Protein AF-A0A497SZT3-F1 (afdb_monomer_lite)

pLDDT: mean 86.05, std 8.94, range [52.31, 97.19]

Secondary structure (DSSP, 8-state):
--HHHHHHHHHHHHHHHHHHH-SHHHHHHHHHHHIIIIIIHHH---SS--HHHHHHHHHHHHS-HHHHHHHIIIIIIIHHHHHHHHHTTTT---TT--SS--HHHHHHHHHHHHHHHHTTTS-HHHHHHHHHHHHHHHHHHHHHHH-TT----HHHHHHHHHHHHHHHHHTHHHHHHHH-

Radius of gyration: 16.43 Å; chains: 1; bounding box: 48×32×43 Å

Sequence (180 aa):
MSKPIIYFLILSLSIIFIYLIGGPVIIFASLLVIFDRCILGRVKIIHGIEFTTISILLVAIKYDLITSILFCIFVLYILPATINFFLGDRWITNKEFKLVRSVFGLIINIFSVLIVILLKNLDLILIMFVVLLFGHTAYLLKGKLTQSNYIIDYFGILINFLFNLSIVYFFHPFWLSLLT

Foldseek 3Di:
DPPLVVLVVLLVVLVVLCVVVDAPLLVVLLVLLCCVLVPCLQQVPDPQAPSNLVSLLLDLLQDPLVSSLVCLVRRNFSNQLSSLVVCDNPSHPDPPRDSGDDPLVSVLSSVLSVQSNVCSVDDSLVSSLVSLVSVVVSVLVVQVVPDPDRDDPPVSSVVSSVVNSVVCVVCVVVSVVRRD

Structure (mmCIF, N/CA/C/O backbone):
data_AF-A0A497SZT3-F1
#
_entry.id   AF-A0A497SZT3-F1
#
loop_
_atom_site.group_PDB
_atom_site.id
_atom_site.type_symbol
_atom_site.label_atom_id
_atom_site.label_alt_id
_atom_site.label_comp_id
_atom_site.label_asym_id
_atom_site.label_entity_id
_atom_site.label_seq_id
_atom_site.pdbx_PDB_ins_code
_atom_site.Cartn_x
_atom_site.Cartn_y
_atom_site.Cartn_z
_atom_site.occupancy
_atom_site.B_iso_or_equiv
_atom_site.auth_seq_id
_atom_site.auth_comp_id
_atom_site.auth_asym_id
_atom_site.auth_atom_id
_atom_site.pdbx_PDB_model_num
ATOM 1 N N . MET A 1 1 ? 31.008 -2.875 2.038 1.00 52.31 1 MET A N 1
ATOM 2 C CA . MET A 1 1 ? 29.934 -3.816 2.434 1.00 52.31 1 MET A CA 1
ATOM 3 C C . MET A 1 1 ? 29.334 -4.419 1.175 1.00 52.31 1 MET A C 1
ATOM 5 O O . MET A 1 1 ? 28.987 -3.659 0.277 1.00 52.31 1 MET A O 1
ATOM 9 N N . SER A 1 2 ? 29.255 -5.746 1.055 1.00 63.06 2 SER A N 1
ATOM 10 C CA . SER A 1 2 ? 28.602 -6.351 -0.109 1.00 63.06 2 SER A CA 1
ATOM 11 C C . SER A 1 2 ? 27.104 -6.015 -0.067 1.00 63.06 2 SER A C 1
ATOM 13 O O . SER A 1 2 ? 26.460 -6.152 0.971 1.00 63.06 2 SER A O 1
ATOM 15 N N . LYS A 1 3 ? 26.548 -5.538 -1.191 1.00 66.12 3 LYS A N 1
ATOM 16 C CA . LYS A 1 3 ? 25.111 -5.245 -1.366 1.00 66.12 3 LYS A CA 1
ATOM 17 C C . LYS A 1 3 ? 24.177 -6.290 -0.710 1.00 66.12 3 LYS A C 1
ATOM 19 O O . LYS A 1 3 ? 23.251 -5.865 -0.026 1.00 66.12 3 LYS A O 1
ATOM 24 N N . PRO A 1 4 ? 24.417 -7.615 -0.821 1.00 70.19 4 PRO A N 1
ATOM 25 C CA . PRO A 1 4 ? 23.582 -8.621 -0.154 1.00 70.19 4 PRO A CA 1
ATOM 26 C C . PRO A 1 4 ? 23.561 -8.537 1.379 1.00 70.19 4 PRO A C 1
ATOM 28 O O . PRO A 1 4 ? 22.512 -8.787 1.961 1.00 70.19 4 PRO A O 1
ATOM 31 N N . ILE A 1 5 ? 24.658 -8.148 2.041 1.00 70.00 5 ILE A N 1
ATOM 32 C CA . ILE A 1 5 ? 24.684 -8.002 3.509 1.00 70.00 5 ILE A CA 1
ATOM 33 C C . ILE A 1 5 ? 23.766 -6.858 3.944 1.00 70.00 5 ILE A C 1
ATOM 35 O O . ILE A 1 5 ? 23.023 -7.008 4.907 1.00 70.00 5 ILE A O 1
ATOM 39 N N . ILE A 1 6 ? 23.769 -5.742 3.208 1.00 69.56 6 ILE A N 1
ATOM 40 C CA . ILE A 1 6 ? 22.898 -4.591 3.485 1.00 69.56 6 ILE A CA 1
ATOM 41 C C . ILE A 1 6 ? 21.427 -5.005 3.350 1.00 69.56 6 ILE A C 1
ATOM 43 O O . ILE A 1 6 ? 20.645 -4.787 4.268 1.00 69.56 6 ILE A O 1
ATOM 47 N N . TYR A 1 7 ? 21.060 -5.672 2.252 1.00 67.69 7 TYR A N 1
ATOM 48 C CA . TYR A 1 7 ? 19.695 -6.162 2.038 1.00 67.69 7 TYR A CA 1
ATOM 49 C C . TYR A 1 7 ? 19.270 -7.215 3.070 1.00 67.69 7 TYR A C 1
ATOM 51 O O . TYR A 1 7 ? 18.140 -7.183 3.541 1.00 67.69 7 TYR A O 1
ATOM 59 N N . PHE A 1 8 ? 20.163 -8.110 3.491 1.00 74.00 8 PHE A N 1
ATOM 60 C CA . PHE A 1 8 ? 19.859 -9.092 4.534 1.00 74.00 8 PHE A CA 1
ATOM 61 C C . PHE A 1 8 ? 19.574 -8.437 5.895 1.00 74.00 8 PHE A C 1
ATOM 63 O O . PHE A 1 8 ? 18.596 -8.777 6.555 1.00 74.00 8 PHE A O 1
ATOM 70 N N . LEU A 1 9 ? 20.390 -7.455 6.287 1.00 69.31 9 LEU A N 1
ATOM 71 C CA . LEU A 1 9 ? 20.235 -6.707 7.541 1.00 69.31 9 LEU A CA 1
ATOM 72 C C . LEU A 1 9 ? 18.952 -5.855 7.537 1.00 69.31 9 LEU A C 1
ATOM 74 O O . LEU A 1 9 ? 18.288 -5.666 8.551 1.00 69.31 9 LEU A O 1
ATOM 78 N N . ILE A 1 10 ? 18.567 -5.376 6.359 1.00 71.94 10 ILE A N 1
ATOM 79 C CA . ILE A 1 10 ? 17.328 -4.639 6.124 1.00 71.94 10 ILE A CA 1
ATOM 80 C C . ILE A 1 10 ? 16.090 -5.560 6.156 1.00 71.94 10 ILE A C 1
ATOM 82 O O . ILE A 1 10 ? 15.036 -5.172 6.676 1.00 71.94 10 ILE A O 1
ATOM 86 N N . LEU A 1 11 ? 16.208 -6.787 5.635 1.00 74.69 11 LEU A N 1
ATOM 87 C CA . LEU A 1 11 ? 15.160 -7.807 5.720 1.00 74.69 11 LEU A CA 1
ATOM 88 C C . LEU A 1 11 ? 14.870 -8.151 7.180 1.00 74.69 11 LEU A C 1
ATOM 90 O O . LEU A 1 11 ? 13.714 -8.140 7.599 1.00 74.69 11 LEU A O 1
ATOM 94 N N . SER A 1 12 ? 15.922 -8.417 7.958 1.00 72.25 12 SER A N 1
ATOM 95 C CA . SER A 1 12 ? 15.783 -8.739 9.374 1.00 72.25 12 SER A CA 1
ATOM 96 C C . SER A 1 12 ? 15.186 -7.573 10.158 1.00 72.25 12 SER A C 1
ATOM 98 O O . SER A 1 12 ? 14.286 -7.810 10.952 1.00 72.25 12 SER A O 1
ATOM 100 N N . LEU A 1 13 ? 15.564 -6.320 9.876 1.00 70.31 13 LEU A N 1
ATOM 101 C CA . LEU A 1 13 ? 14.925 -5.135 10.472 1.00 70.31 13 LEU A CA 1
ATOM 102 C C . LEU A 1 13 ? 13.420 -5.050 10.174 1.00 70.31 13 LEU A C 1
ATOM 104 O O . LEU A 1 13 ? 12.634 -4.742 11.066 1.00 70.31 13 LEU A O 1
ATOM 108 N N . SER A 1 14 ? 13.006 -5.363 8.945 1.00 73.19 14 SER A N 1
ATOM 109 C CA . SER A 1 14 ? 11.588 -5.347 8.557 1.00 73.19 14 SER A CA 1
ATOM 110 C C . SER A 1 14 ? 10.792 -6.463 9.247 1.00 73.19 14 SER A C 1
ATOM 112 O O . SER A 1 14 ? 9.655 -6.252 9.661 1.00 73.19 14 SER A O 1
ATOM 114 N N . ILE A 1 15 ? 11.399 -7.641 9.422 1.00 75.25 15 ILE A N 1
ATOM 115 C CA . ILE A 1 15 ? 10.803 -8.769 10.156 1.00 75.25 15 ILE A CA 1
ATOM 116 C C . ILE A 1 15 ? 10.726 -8.460 11.656 1.00 75.25 15 ILE A C 1
ATOM 118 O O . ILE A 1 15 ? 9.702 -8.718 12.282 1.00 75.25 15 ILE A O 1
ATOM 122 N N . ILE A 1 16 ? 11.776 -7.862 12.221 1.00 74.31 16 ILE A N 1
ATOM 123 C CA . ILE A 1 16 ? 11.810 -7.418 13.618 1.00 74.31 16 ILE A CA 1
ATOM 124 C C . ILE A 1 16 ? 10.729 -6.362 13.860 1.00 74.31 16 ILE A C 1
ATOM 126 O O . ILE A 1 16 ? 10.027 -6.451 14.858 1.00 74.31 16 ILE A O 1
ATOM 130 N N . PHE A 1 17 ? 10.535 -5.408 12.946 1.00 75.75 17 PHE A N 1
ATOM 131 C CA . PHE A 1 17 ? 9.456 -4.420 13.036 1.00 75.75 17 PHE A CA 1
ATOM 132 C C . PHE A 1 17 ? 8.070 -5.080 13.114 1.00 75.75 17 PHE A C 1
ATOM 134 O O . PHE A 1 17 ? 7.288 -4.762 14.010 1.00 75.75 17 PHE A O 1
ATOM 141 N N . ILE A 1 18 ? 7.789 -6.041 12.225 1.00 76.31 18 ILE A N 1
ATOM 142 C CA . ILE A 1 18 ? 6.526 -6.800 12.229 1.00 76.31 18 ILE A CA 1
ATOM 143 C C . ILE A 1 18 ? 6.357 -7.566 13.546 1.00 76.31 18 ILE A C 1
ATOM 145 O O . ILE A 1 18 ? 5.277 -7.551 14.135 1.00 76.31 18 ILE A O 1
ATOM 149 N N . TYR A 1 19 ? 7.424 -8.213 14.015 1.00 73.38 19 TYR A N 1
ATOM 150 C CA . TYR A 1 19 ? 7.425 -8.979 15.258 1.00 73.38 19 TYR A CA 1
ATOM 151 C C . TYR A 1 19 ? 7.199 -8.098 16.496 1.00 73.38 19 TYR A C 1
ATOM 153 O O . TYR A 1 19 ? 6.421 -8.469 17.369 1.00 73.38 19 TYR A O 1
ATOM 161 N N . LEU A 1 20 ? 7.858 -6.937 16.567 1.00 72.38 20 LEU A N 1
ATOM 162 C CA . LEU A 1 20 ? 7.825 -6.048 17.730 1.00 72.38 20 LEU A CA 1
ATOM 163 C C . LEU A 1 20 ? 6.488 -5.339 17.901 1.00 72.38 20 LEU A C 1
ATOM 165 O O . LEU A 1 20 ? 6.014 -5.222 19.026 1.00 72.38 20 LEU A O 1
ATOM 169 N N . ILE A 1 21 ? 5.893 -4.843 16.815 1.00 74.81 21 ILE A N 1
ATOM 170 C CA . ILE A 1 21 ? 4.583 -4.193 16.927 1.00 74.81 21 ILE A CA 1
ATOM 171 C C . ILE A 1 21 ? 3.505 -5.249 17.133 1.00 74.81 21 ILE A C 1
ATOM 173 O O . ILE A 1 21 ? 2.608 -5.068 17.954 1.00 74.81 21 ILE A O 1
ATOM 177 N N . GLY A 1 22 ? 3.619 -6.364 16.408 1.00 64.88 22 GLY A N 1
ATOM 178 C CA . GLY A 1 22 ? 2.688 -7.470 16.511 1.00 64.88 22 GLY A CA 1
ATOM 179 C C . GLY A 1 22 ? 1.243 -7.091 16.164 1.00 64.88 22 GLY A C 1
ATOM 180 O O . GLY A 1 22 ? 0.882 -5.949 15.864 1.00 64.88 22 GLY A O 1
ATOM 181 N N . GLY A 1 23 ? 0.387 -8.104 16.182 1.00 79.62 23 GLY A N 1
ATOM 182 C CA . GLY A 1 23 ? -1.048 -7.952 15.974 1.00 79.62 23 GLY A CA 1
ATOM 183 C C . GLY A 1 23 ? -1.527 -8.407 14.591 1.00 79.62 23 GLY A C 1
ATOM 184 O O . GLY A 1 23 ? -0.795 -8.335 13.598 1.00 79.62 23 GLY A O 1
ATOM 185 N N . PRO A 1 24 ? -2.777 -8.895 14.518 1.00 85.31 24 PRO A N 1
ATOM 186 C CA . PRO A 1 24 ? -3.320 -9.520 13.317 1.00 85.31 24 PRO A CA 1
ATOM 187 C C . PRO A 1 24 ? -3.359 -8.559 12.122 1.00 85.31 24 PRO A C 1
ATOM 189 O O . PRO A 1 24 ? -3.123 -8.987 10.995 1.00 85.31 24 PRO A O 1
ATOM 192 N N . VAL A 1 25 ? -3.561 -7.256 12.359 1.00 90.56 25 VAL A N 1
ATOM 193 C CA . VAL A 1 25 ? -3.631 -6.231 11.305 1.00 90.56 25 VAL A CA 1
ATOM 194 C C . VAL A 1 25 ? -2.297 -6.045 10.586 1.00 90.56 25 VAL A C 1
ATOM 196 O O . VAL A 1 25 ? -2.267 -6.124 9.362 1.00 90.56 25 VAL A O 1
ATOM 199 N N . ILE A 1 26 ? -1.187 -5.827 11.303 1.00 89.94 26 ILE A N 1
ATOM 200 C CA . ILE A 1 26 ? 0.126 -5.633 10.661 1.00 89.94 26 ILE A CA 1
ATOM 201 C C . ILE A 1 26 ? 0.595 -6.900 9.960 1.00 89.94 26 ILE A C 1
ATOM 203 O O . ILE A 1 26 ? 1.147 -6.807 8.863 1.00 89.94 26 ILE A O 1
ATOM 207 N N . ILE A 1 27 ? 0.359 -8.076 10.548 1.00 88.69 27 ILE A N 1
ATOM 208 C CA . ILE A 1 27 ? 0.711 -9.351 9.913 1.00 88.69 27 ILE A CA 1
ATOM 209 C C . ILE A 1 27 ? -0.066 -9.500 8.605 1.00 88.69 27 ILE A C 1
ATOM 211 O O . ILE A 1 27 ? 0.532 -9.706 7.550 1.00 88.69 27 ILE A O 1
ATOM 215 N N . PHE A 1 28 ? -1.386 -9.328 8.656 1.00 90.12 28 PHE A N 1
ATOM 216 C CA . PHE A 1 28 ? -2.240 -9.454 7.483 1.00 90.12 28 PHE A CA 1
ATOM 217 C C . PHE A 1 28 ? -1.906 -8.409 6.407 1.00 90.12 28 PHE A C 1
ATOM 219 O O . PHE A 1 28 ? -1.716 -8.763 5.244 1.00 90.12 28 PHE A O 1
ATOM 226 N N . ALA A 1 29 ? -1.738 -7.140 6.785 1.00 92.81 29 ALA A N 1
ATOM 227 C CA . ALA A 1 29 ? -1.332 -6.073 5.874 1.00 92.81 29 ALA A CA 1
ATOM 228 C C . ALA A 1 29 ? 0.037 -6.367 5.236 1.00 92.81 29 ALA A C 1
ATOM 230 O O . ALA A 1 29 ? 0.213 -6.206 4.032 1.00 92.81 29 ALA A O 1
ATOM 231 N N . SER A 1 30 ? 1.004 -6.879 6.000 1.00 91.62 30 SER A N 1
ATOM 232 C CA . SER A 1 30 ? 2.312 -7.273 5.459 1.00 91.62 30 SER A CA 1
ATOM 233 C C . SER A 1 30 ? 2.192 -8.413 4.445 1.00 91.62 30 SER A C 1
ATOM 235 O O . SER A 1 30 ? 2.841 -8.374 3.399 1.00 91.62 30 SER A O 1
ATOM 237 N N . LEU A 1 31 ? 1.332 -9.402 4.708 1.00 90.06 31 LEU A N 1
ATOM 238 C CA . LEU A 1 31 ? 1.062 -10.498 3.774 1.00 90.06 31 LEU A CA 1
ATOM 239 C C . LEU A 1 31 ? 0.439 -9.992 2.471 1.00 90.06 31 LEU A C 1
ATOM 241 O O . LEU A 1 31 ? 0.903 -10.380 1.399 1.00 90.06 31 LEU A O 1
ATOM 245 N N . LEU A 1 32 ? -0.543 -9.088 2.547 1.00 91.50 32 LEU A N 1
ATOM 246 C CA . LEU A 1 32 ? -1.134 -8.451 1.366 1.00 91.50 32 LEU A CA 1
ATOM 247 C C . LEU A 1 32 ? -0.073 -7.742 0.517 1.00 91.50 32 LEU A C 1
ATOM 249 O O . LEU A 1 32 ? -0.056 -7.870 -0.706 1.00 91.50 32 LEU A O 1
ATOM 253 N N . VAL A 1 33 ? 0.846 -7.024 1.163 1.00 91.62 33 VAL A N 1
ATOM 254 C CA . VAL A 1 33 ? 1.927 -6.298 0.490 1.00 91.62 33 VAL A CA 1
ATOM 255 C C . VAL A 1 33 ? 2.917 -7.244 -0.178 1.00 91.62 33 VAL A C 1
ATOM 257 O O . VAL A 1 33 ? 3.309 -7.005 -1.320 1.00 91.62 33 VAL A O 1
ATOM 260 N N . ILE A 1 34 ? 3.325 -8.319 0.500 1.00 89.56 34 ILE A N 1
ATOM 261 C CA . ILE A 1 34 ? 4.219 -9.329 -0.082 1.00 89.56 34 ILE A CA 1
ATOM 262 C C . ILE A 1 34 ? 3.534 -9.997 -1.275 1.00 89.56 34 ILE A C 1
ATOM 264 O O . ILE A 1 34 ? 4.139 -10.112 -2.342 1.00 89.56 34 ILE A O 1
ATOM 268 N N . PHE A 1 35 ? 2.270 -10.390 -1.121 1.00 87.12 35 PHE A N 1
ATOM 269 C CA . PHE A 1 35 ? 1.499 -11.029 -2.180 1.00 87.12 35 PHE A CA 1
ATOM 270 C C . PHE A 1 35 ? 1.379 -10.122 -3.409 1.00 87.12 35 PHE A C 1
ATOM 272 O O . PHE A 1 35 ? 1.696 -10.538 -4.522 1.00 87.12 35 PHE A O 1
ATOM 279 N N . ASP A 1 36 ? 1.033 -8.853 -3.210 1.00 86.94 36 ASP A N 1
ATOM 280 C CA . ASP A 1 36 ? 0.915 -7.877 -4.290 1.00 86.94 36 ASP A CA 1
ATOM 281 C C . ASP A 1 36 ? 2.263 -7.558 -4.952 1.00 86.94 36 ASP A C 1
ATOM 283 O O . ASP A 1 36 ? 2.423 -7.639 -6.171 1.00 86.94 36 ASP A O 1
ATOM 287 N N . ARG A 1 37 ? 3.274 -7.201 -4.156 1.00 85.62 37 ARG A N 1
ATOM 288 C CA . ARG A 1 37 ? 4.519 -6.612 -4.670 1.00 85.62 37 ARG A CA 1
ATOM 289 C C . ARG A 1 37 ? 5.593 -7.631 -5.031 1.00 85.62 37 ARG A C 1
ATOM 291 O O . ARG A 1 37 ? 6.455 -7.311 -5.851 1.00 85.62 37 ARG A O 1
ATOM 298 N N . CYS A 1 38 ? 5.577 -8.818 -4.431 1.00 85.62 38 CYS A N 1
ATOM 299 C CA . CYS A 1 38 ? 6.597 -9.845 -4.660 1.00 85.62 38 CYS A CA 1
ATOM 300 C C . CYS A 1 38 ? 6.091 -10.993 -5.535 1.00 85.62 38 CYS A C 1
ATOM 302 O O . CYS A 1 38 ? 6.902 -11.596 -6.231 1.00 85.62 38 CYS A O 1
ATOM 304 N N . ILE A 1 39 ? 4.782 -11.281 -5.533 1.00 85.12 39 ILE A N 1
ATOM 305 C CA . ILE A 1 39 ? 4.196 -12.395 -6.294 1.00 85.12 39 ILE A CA 1
ATOM 306 C C . ILE A 1 39 ? 3.393 -11.862 -7.486 1.00 85.12 39 ILE A C 1
ATOM 308 O O . ILE A 1 39 ? 3.830 -12.000 -8.629 1.00 85.12 39 ILE A O 1
ATOM 312 N N . LEU A 1 40 ? 2.259 -11.194 -7.249 1.00 84.81 40 LEU A N 1
ATOM 313 C CA . LEU A 1 40 ? 1.371 -10.730 -8.324 1.00 84.81 40 LEU A CA 1
ATOM 314 C C . LEU A 1 40 ? 2.059 -9.739 -9.263 1.00 84.81 40 LEU A C 1
ATOM 316 O O . LEU A 1 40 ? 1.945 -9.860 -10.486 1.00 84.81 40 LEU A O 1
ATOM 320 N N . GLY A 1 41 ? 2.840 -8.811 -8.706 1.00 82.50 41 GLY A N 1
ATOM 321 C CA . GLY A 1 41 ? 3.608 -7.836 -9.473 1.00 82.50 41 GLY A CA 1
ATOM 322 C C . GLY A 1 41 ? 4.557 -8.470 -10.493 1.00 82.50 41 GLY A C 1
ATOM 323 O O . GLY A 1 41 ? 4.801 -7.861 -11.536 1.00 82.50 41 GLY A O 1
ATOM 324 N N . ARG A 1 42 ? 5.049 -9.691 -10.238 1.00 83.50 42 ARG A N 1
ATOM 325 C CA . ARG A 1 42 ? 5.935 -10.425 -11.153 1.00 83.50 42 ARG A CA 1
ATOM 326 C C . ARG A 1 42 ? 5.187 -11.129 -12.278 1.00 83.50 42 ARG A C 1
ATOM 328 O O . ARG A 1 42 ? 5.716 -11.186 -13.384 1.00 83.50 42 ARG A O 1
ATOM 335 N N . VAL A 1 43 ? 3.982 -11.641 -12.009 1.00 80.38 43 VAL A N 1
ATOM 336 C CA . VAL A 1 43 ? 3.266 -12.542 -12.932 1.00 80.38 43 VAL A CA 1
ATOM 337 C C . VAL A 1 43 ? 2.171 -11.831 -13.755 1.00 80.38 43 VAL A C 1
ATOM 339 O O . VAL A 1 43 ? 1.681 -12.378 -14.738 1.00 80.38 43 VAL A O 1
ATOM 342 N N . LYS A 1 44 ? 1.813 -10.584 -13.406 1.00 67.69 44 LYS A N 1
ATOM 343 C CA . LYS A 1 44 ? 0.801 -9.747 -14.098 1.00 67.69 44 LYS A CA 1
ATOM 344 C C . LYS A 1 44 ? -0.581 -10.417 -14.242 1.00 67.69 44 LYS A C 1
ATOM 346 O O . LYS A 1 44 ? -1.277 -10.195 -15.228 1.00 67.69 44 LYS A O 1
ATOM 351 N N . ILE A 1 45 ? -0.979 -11.237 -13.265 1.00 61.06 45 ILE A N 1
ATOM 352 C CA . ILE A 1 45 ? -2.218 -12.040 -13.333 1.00 61.06 45 ILE A CA 1
ATOM 353 C C . ILE A 1 45 ? -3.460 -11.170 -13.127 1.00 61.06 45 ILE A C 1
ATOM 355 O O . ILE A 1 45 ? -4.441 -11.313 -13.848 1.00 61.06 45 ILE A O 1
ATOM 359 N N . ILE A 1 46 ? -3.423 -10.264 -12.148 1.00 61.47 46 ILE A N 1
ATOM 360 C CA . ILE A 1 46 ? -4.587 -9.466 -11.763 1.00 61.47 46 ILE A CA 1
ATOM 361 C C . ILE A 1 46 ? -4.215 -7.992 -11.847 1.00 61.47 46 ILE A C 1
ATOM 363 O O . ILE A 1 46 ? -3.314 -7.527 -11.149 1.00 61.47 46 ILE A O 1
ATOM 367 N N . HIS A 1 47 ? -4.899 -7.264 -12.726 1.00 62.16 47 HIS A N 1
ATOM 368 C CA . HIS A 1 47 ? -4.785 -5.815 -12.811 1.00 62.16 47 HIS A CA 1
ATOM 369 C C . HIS A 1 47 ? -5.831 -5.176 -11.911 1.00 62.16 47 HIS A C 1
ATOM 371 O O . HIS A 1 47 ? -6.982 -5.602 -11.897 1.00 62.16 47 HIS A O 1
ATOM 377 N N . GLY A 1 48 ? -5.432 -4.130 -11.193 1.00 68.50 48 GLY A N 1
ATOM 378 C CA . GLY A 1 48 ? -6.375 -3.239 -10.527 1.00 68.50 48 GLY A CA 1
ATOM 379 C C . GLY A 1 48 ? -6.710 -3.573 -9.080 1.00 68.50 48 GLY A C 1
ATOM 380 O O . GLY A 1 48 ? -7.505 -2.842 -8.513 1.00 68.50 48 GLY A O 1
ATOM 381 N N . ILE A 1 49 ? -6.110 -4.589 -8.442 1.00 79.25 49 ILE A N 1
ATOM 382 C CA . ILE A 1 49 ? -6.229 -4.705 -6.978 1.00 79.25 49 ILE A CA 1
ATOM 383 C C . ILE A 1 49 ? -5.178 -3.827 -6.312 1.00 79.25 49 ILE A C 1
ATOM 385 O O . ILE A 1 49 ? -3.978 -4.024 -6.501 1.00 79.25 49 ILE A O 1
ATOM 389 N N . GLU A 1 50 ? -5.614 -2.888 -5.483 1.00 86.56 50 GLU A N 1
ATOM 390 C CA . GLU A 1 50 ? -4.734 -1.999 -4.739 1.00 86.56 50 GLU A CA 1
ATOM 391 C C . GLU A 1 50 ? -4.530 -2.487 -3.303 1.00 86.56 50 GLU A C 1
ATOM 393 O O . GLU A 1 50 ? -4.810 -1.793 -2.325 1.00 86.56 50 GLU A O 1
ATOM 398 N N . PHE A 1 51 ? -3.976 -3.695 -3.161 1.00 89.25 51 PHE A N 1
ATOM 399 C CA . PHE A 1 51 ? -3.687 -4.299 -1.856 1.00 89.25 51 PHE A CA 1
ATOM 400 C C . PHE A 1 51 ? -2.809 -3.421 -0.963 1.00 89.25 51 PHE A C 1
ATOM 402 O O . PHE A 1 51 ? -2.962 -3.437 0.258 1.00 89.25 51 PHE A O 1
ATOM 409 N N . THR A 1 52 ? -1.918 -2.614 -1.542 1.00 90.56 52 THR A N 1
ATOM 410 C CA . THR A 1 52 ? -1.152 -1.634 -0.764 1.00 90.56 52 THR A CA 1
ATOM 411 C C . THR A 1 52 ? -2.018 -0.534 -0.178 1.00 90.56 52 THR A C 1
ATOM 413 O O . THR A 1 52 ? -1.775 -0.131 0.952 1.00 90.56 52 THR A O 1
ATOM 416 N N . THR A 1 53 ? -3.025 -0.072 -0.916 1.00 92.62 53 THR A N 1
ATOM 417 C CA . THR A 1 53 ? -3.956 0.964 -0.461 1.00 92.62 53 THR A CA 1
ATOM 418 C C . THR A 1 53 ? -4.840 0.417 0.661 1.00 92.62 53 THR A C 1
ATOM 420 O O . THR A 1 53 ? -4.965 1.051 1.705 1.00 92.62 53 THR A O 1
ATOM 423 N N . ILE A 1 54 ? -5.329 -0.822 0.518 1.00 93.81 54 ILE A N 1
ATOM 424 C CA . ILE A 1 54 ? -6.049 -1.544 1.584 1.00 93.81 54 ILE A CA 1
ATOM 425 C C . ILE A 1 54 ? -5.158 -1.730 2.822 1.00 93.81 54 ILE A C 1
ATOM 427 O O . ILE A 1 54 ? -5.589 -1.499 3.947 1.00 93.81 54 ILE A O 1
ATOM 431 N N . SER A 1 55 ? -3.892 -2.103 2.632 1.00 94.81 55 SER A N 1
ATOM 432 C CA . SER A 1 55 ? -2.944 -2.291 3.739 1.00 94.81 55 SER A CA 1
ATOM 433 C C . SER A 1 55 ? -2.694 -0.992 4.508 1.00 94.81 55 SER A C 1
ATOM 435 O O . SER A 1 55 ? -2.656 -1.009 5.735 1.00 94.81 55 SER A O 1
ATOM 437 N N . ILE A 1 56 ? -2.562 0.136 3.799 1.00 95.25 56 ILE A N 1
ATOM 438 C CA . ILE A 1 56 ? -2.445 1.466 4.412 1.00 95.25 56 ILE A CA 1
ATOM 439 C C . ILE A 1 56 ? -3.698 1.792 5.220 1.00 95.25 56 ILE A C 1
ATOM 441 O O . ILE A 1 56 ? -3.568 2.202 6.369 1.00 95.25 56 ILE A O 1
ATOM 445 N N . LEU A 1 57 ? -4.885 1.582 4.642 1.00 95.62 57 LEU A N 1
ATOM 446 C CA . LEU A 1 57 ? -6.162 1.825 5.311 1.00 95.62 57 LEU A CA 1
ATOM 447 C C . LEU A 1 57 ? -6.237 1.071 6.646 1.00 95.62 57 LEU A C 1
ATOM 449 O O . LEU A 1 57 ? -6.477 1.680 7.683 1.00 95.62 57 LEU A O 1
ATOM 453 N N . LEU A 1 58 ? -5.976 -0.238 6.631 1.00 94.50 58 LEU A N 1
ATOM 454 C CA . LEU A 1 58 ? -6.072 -1.081 7.824 1.00 94.50 58 LEU A CA 1
ATOM 455 C C . LEU A 1 58 ? -5.083 -0.656 8.918 1.00 94.50 58 LEU A C 1
ATOM 457 O O . LEU A 1 58 ? -5.461 -0.518 10.082 1.00 94.50 58 LEU A O 1
ATOM 461 N N . VAL A 1 59 ? -3.819 -0.424 8.551 1.00 95.38 59 VAL A N 1
ATOM 462 C CA . VAL A 1 59 ? -2.782 -0.044 9.519 1.00 95.38 59 VAL A CA 1
ATOM 463 C C . VAL A 1 59 ? -3.051 1.348 10.091 1.00 95.38 59 VAL A C 1
ATOM 465 O O . VAL A 1 59 ? -3.001 1.518 11.304 1.00 95.38 59 VAL A O 1
ATOM 468 N N . ALA A 1 60 ? -3.399 2.323 9.252 1.00 95.50 60 ALA A N 1
ATOM 469 C CA . ALA A 1 60 ? -3.619 3.700 9.688 1.00 95.50 60 ALA A CA 1
ATOM 470 C C . ALA A 1 60 ? -4.897 3.896 10.518 1.00 95.50 60 ALA A C 1
ATOM 472 O O . ALA A 1 60 ? -4.997 4.878 11.250 1.00 95.50 60 ALA A O 1
ATOM 473 N N . ILE A 1 61 ? -5.860 2.973 10.436 1.00 94.69 61 ILE A N 1
ATOM 474 C CA . ILE A 1 61 ? -7.033 2.974 11.319 1.00 94.69 61 ILE A CA 1
ATOM 475 C C . ILE A 1 61 ? -6.713 2.343 12.676 1.00 94.69 61 ILE A C 1
ATOM 477 O O . ILE A 1 61 ? -7.142 2.868 13.704 1.00 94.69 61 ILE A O 1
ATOM 481 N N . LYS A 1 62 ? -5.975 1.225 12.703 1.00 94.25 62 LYS A N 1
ATOM 482 C CA . LYS A 1 62 ? -5.693 0.496 13.952 1.00 94.25 62 LYS A CA 1
ATOM 483 C C . LYS A 1 62 ? -4.576 1.125 14.784 1.00 94.25 62 LYS A C 1
ATOM 485 O O . LYS A 1 62 ? -4.634 1.061 16.010 1.00 94.25 62 LYS A O 1
ATOM 490 N N . TYR A 1 63 ? -3.555 1.680 14.137 1.00 92.81 63 TYR A N 1
ATOM 491 C CA . TYR A 1 63 ? -2.326 2.140 14.785 1.00 92.81 63 TYR A CA 1
ATOM 492 C C . TYR A 1 63 ? -2.158 3.660 14.698 1.00 92.81 63 TYR A C 1
ATOM 494 O O . TYR A 1 63 ? -2.901 4.366 14.020 1.00 92.81 63 TYR A O 1
ATOM 502 N N . ASP A 1 64 ? -1.164 4.179 15.417 1.00 92.31 64 ASP A N 1
ATOM 503 C CA . ASP A 1 64 ? -0.835 5.597 15.421 1.00 92.31 64 ASP A CA 1
ATOM 504 C C . ASP A 1 64 ? -0.073 6.035 14.155 1.00 92.31 64 ASP A C 1
ATOM 506 O O . ASP A 1 64 ? 0.344 5.234 13.306 1.00 92.31 64 ASP A O 1
ATOM 510 N N . LEU A 1 65 ? 0.113 7.351 14.026 1.00 94.31 65 LEU A N 1
ATOM 511 C CA . LEU A 1 65 ? 0.770 7.967 12.873 1.00 94.31 65 LEU A CA 1
ATOM 512 C C . LEU A 1 65 ? 2.188 7.438 12.666 1.00 94.31 65 LEU A C 1
ATOM 514 O O . LEU A 1 65 ? 2.571 7.131 11.537 1.00 94.31 65 LEU A O 1
ATOM 518 N N . ILE A 1 66 ? 2.960 7.330 13.748 1.00 93.50 66 ILE A N 1
ATOM 519 C CA . ILE A 1 66 ? 4.363 6.924 13.676 1.00 93.50 66 ILE A CA 1
ATOM 520 C C . ILE A 1 66 ? 4.443 5.487 13.170 1.00 93.50 66 ILE A C 1
ATOM 522 O O . ILE A 1 66 ? 5.127 5.236 12.177 1.00 93.50 66 ILE A O 1
ATOM 526 N N . THR A 1 67 ? 3.689 4.563 13.771 1.00 92.88 67 THR A N 1
ATOM 527 C CA . THR A 1 67 ? 3.662 3.160 13.336 1.00 92.88 67 THR A CA 1
ATOM 528 C C . THR A 1 67 ? 3.242 3.028 11.876 1.00 92.88 67 THR A C 1
ATOM 530 O O . THR A 1 67 ? 3.855 2.278 11.116 1.00 92.88 67 THR A O 1
ATOM 533 N N . SER A 1 68 ? 2.247 3.803 11.450 1.00 94.44 68 SER A N 1
ATOM 534 C CA . SER A 1 68 ? 1.738 3.772 10.077 1.00 94.44 68 SER A CA 1
ATOM 535 C C . SER A 1 68 ? 2.755 4.287 9.052 1.00 94.44 68 SER A C 1
ATOM 537 O O . SER A 1 68 ? 2.926 3.691 7.987 1.00 94.44 68 SER A O 1
ATOM 539 N N . ILE A 1 69 ? 3.497 5.350 9.376 1.00 94.69 69 ILE A N 1
ATOM 540 C CA . ILE A 1 69 ? 4.589 5.849 8.527 1.00 94.69 69 ILE A CA 1
ATOM 541 C C . ILE A 1 69 ? 5.726 4.824 8.461 1.00 94.69 69 ILE A C 1
ATOM 543 O O . ILE A 1 69 ? 6.235 4.533 7.375 1.00 94.69 69 ILE A O 1
ATOM 547 N N . LEU A 1 70 ? 6.110 4.245 9.602 1.00 93.00 70 LEU A N 1
ATOM 548 C CA . LEU A 1 70 ? 7.145 3.213 9.647 1.00 93.00 70 LEU A CA 1
ATOM 549 C C . LEU A 1 70 ? 6.732 1.975 8.842 1.00 93.00 70 LEU A C 1
ATOM 551 O O . LEU A 1 70 ? 7.565 1.422 8.126 1.00 93.00 70 LEU A O 1
ATOM 555 N N . PHE A 1 71 ? 5.452 1.597 8.854 1.00 93.62 71 PHE A N 1
ATOM 556 C CA . PHE A 1 71 ? 4.913 0.543 7.995 1.00 93.62 71 PHE A CA 1
ATOM 557 C C . PHE A 1 71 ? 5.089 0.876 6.505 1.00 93.62 71 PHE A C 1
ATOM 559 O O . PHE A 1 71 ? 5.536 0.027 5.731 1.00 93.62 71 PHE A O 1
ATOM 566 N N . CYS A 1 72 ? 4.824 2.116 6.080 1.00 93.62 72 CYS A N 1
ATOM 567 C CA . CYS A 1 72 ? 5.068 2.514 4.692 1.00 93.62 72 CYS A CA 1
ATOM 568 C C . CYS A 1 72 ? 6.544 2.406 4.289 1.00 93.62 72 CYS A C 1
ATOM 570 O O . CYS A 1 72 ? 6.859 2.004 3.168 1.00 93.62 72 CYS A O 1
ATOM 572 N N . ILE A 1 73 ? 7.457 2.752 5.190 1.00 90.75 73 ILE A N 1
ATOM 573 C CA . ILE A 1 73 ? 8.891 2.712 4.912 1.00 90.75 73 ILE A CA 1
ATOM 574 C C . ILE A 1 73 ? 9.383 1.260 4.913 1.00 90.75 73 ILE A C 1
ATOM 576 O O . ILE A 1 73 ? 9.885 0.773 3.899 1.00 90.75 73 ILE A O 1
ATOM 580 N N . PHE A 1 74 ? 9.205 0.545 6.021 1.00 89.31 74 PHE A N 1
ATOM 581 C CA . PHE A 1 74 ? 9.766 -0.789 6.207 1.00 89.31 74 PHE A CA 1
ATOM 582 C C . PHE A 1 74 ? 9.006 -1.864 5.435 1.00 89.31 74 PHE A C 1
ATOM 584 O O . PHE A 1 74 ? 9.622 -2.661 4.731 1.00 89.31 74 PHE A O 1
ATOM 591 N N . VAL A 1 75 ? 7.676 -1.874 5.506 1.00 90.25 75 VAL A N 1
ATOM 592 C CA . VAL A 1 75 ? 6.871 -2.958 4.931 1.00 90.25 75 VAL A CA 1
ATOM 593 C C . VAL A 1 75 ? 6.470 -2.671 3.488 1.00 90.25 75 VAL A C 1
ATOM 595 O O . VAL A 1 75 ? 6.608 -3.554 2.652 1.00 90.25 75 VAL A O 1
ATOM 598 N N . LEU A 1 76 ? 6.007 -1.464 3.141 1.00 90.31 76 LEU A N 1
ATOM 599 C CA . LEU A 1 76 ? 5.578 -1.196 1.754 1.00 90.31 76 LEU A CA 1
ATOM 600 C C . LEU A 1 76 ? 6.734 -1.004 0.775 1.00 90.31 76 LEU A C 1
ATOM 602 O O . LEU A 1 76 ? 6.588 -1.336 -0.405 1.00 90.31 76 LEU A O 1
ATOM 606 N N . TYR A 1 77 ? 7.846 -0.427 1.225 1.00 89.19 77 TYR A N 1
ATOM 607 C CA . TYR A 1 77 ? 8.941 -0.045 0.338 1.00 89.19 77 TYR A CA 1
ATOM 608 C C . TYR A 1 77 ? 10.144 -0.974 0.475 1.00 89.19 77 TYR A C 1
ATOM 610 O O . TYR A 1 77 ? 10.541 -1.634 -0.487 1.00 89.19 77 TYR A O 1
ATOM 618 N N . ILE A 1 78 ? 10.707 -1.043 1.676 1.00 87.06 78 ILE A N 1
ATOM 619 C CA . ILE A 1 78 ? 11.975 -1.716 1.935 1.00 87.06 78 ILE A CA 1
ATOM 620 C C . ILE A 1 78 ? 11.859 -3.243 1.803 1.00 87.06 78 ILE A C 1
ATOM 622 O O . ILE A 1 78 ? 12.671 -3.866 1.113 1.00 87.06 78 ILE A O 1
ATOM 626 N N . LEU A 1 79 ? 10.856 -3.850 2.439 1.00 87.69 79 LEU A N 1
ATOM 627 C CA . LEU A 1 79 ? 10.682 -5.300 2.483 1.00 87.69 79 LEU A CA 1
ATOM 628 C C . LEU A 1 79 ? 10.483 -5.903 1.076 1.00 87.69 79 LEU A C 1
ATOM 630 O O . LEU A 1 79 ? 11.274 -6.771 0.699 1.00 87.69 79 LEU A O 1
ATOM 634 N N . PRO A 1 80 ? 9.539 -5.423 0.238 1.00 88.06 80 PRO A N 1
ATOM 635 C CA . PRO A 1 80 ? 9.395 -5.891 -1.133 1.00 88.06 80 PRO A CA 1
ATOM 636 C C . PRO A 1 80 ? 10.637 -5.679 -1.986 1.00 88.06 80 PRO A C 1
ATOM 638 O O . PRO A 1 80 ? 10.995 -6.574 -2.745 1.00 88.06 80 PRO A O 1
ATOM 641 N N . ALA A 1 81 ? 11.312 -4.529 -1.872 1.00 87.00 81 ALA A N 1
ATOM 642 C CA . ALA A 1 81 ? 12.543 -4.272 -2.621 1.00 87.00 81 ALA A CA 1
ATOM 643 C C . ALA A 1 81 ? 13.621 -5.313 -2.287 1.00 87.00 81 ALA A C 1
ATOM 645 O O . ALA A 1 81 ? 14.296 -5.835 -3.172 1.00 87.00 81 ALA A O 1
ATOM 646 N N . THR A 1 82 ? 13.725 -5.659 -1.009 1.00 84.31 82 THR A N 1
ATOM 647 C CA . THR A 1 82 ? 14.688 -6.626 -0.489 1.00 84.31 82 THR A CA 1
ATOM 648 C C . THR A 1 82 ? 14.366 -8.051 -0.933 1.00 84.31 82 THR A C 1
ATOM 650 O O . THR A 1 82 ? 15.227 -8.727 -1.494 1.00 84.31 82 THR A O 1
ATOM 653 N N . ILE A 1 83 ? 13.118 -8.500 -0.755 1.00 85.31 83 ILE A N 1
ATOM 654 C CA . ILE A 1 83 ? 12.660 -9.818 -1.226 1.00 85.31 83 ILE A CA 1
ATOM 655 C C . ILE A 1 83 ? 12.877 -9.934 -2.736 1.00 85.31 83 ILE A C 1
ATOM 657 O O . ILE A 1 83 ? 13.426 -10.923 -3.223 1.00 85.31 83 ILE A O 1
ATOM 661 N N . ASN A 1 84 ? 12.495 -8.900 -3.487 1.00 86.88 84 ASN A N 1
ATOM 662 C CA . ASN A 1 84 ? 12.627 -8.913 -4.933 1.00 86.88 84 ASN A CA 1
ATOM 663 C C . ASN A 1 84 ? 14.084 -8.912 -5.401 1.00 86.88 84 ASN A C 1
ATOM 665 O O . ASN A 1 84 ? 14.380 -9.559 -6.404 1.00 86.88 84 ASN A O 1
ATOM 669 N N . PHE A 1 85 ? 14.984 -8.254 -4.669 1.00 85.19 85 PHE A N 1
ATOM 670 C CA . PHE A 1 85 ? 16.421 -8.319 -4.917 1.00 85.19 85 PHE A CA 1
ATOM 671 C C . PHE A 1 85 ? 16.967 -9.742 -4.734 1.00 85.19 85 PHE A C 1
ATOM 673 O O . PHE A 1 85 ? 17.694 -10.223 -5.598 1.00 85.19 85 PHE A O 1
ATOM 680 N N . PHE A 1 86 ? 16.579 -10.444 -3.662 1.00 83.12 86 PHE A N 1
ATOM 681 C CA . PHE A 1 86 ? 16.996 -11.834 -3.435 1.00 83.12 86 PHE A CA 1
ATOM 682 C C . PHE A 1 86 ? 16.442 -12.808 -4.479 1.00 83.12 86 PHE A C 1
ATOM 684 O O . PHE A 1 86 ? 17.141 -13.730 -4.896 1.00 83.12 86 PHE A O 1
ATOM 691 N N . LEU A 1 87 ? 15.199 -12.606 -4.917 1.00 82.81 87 LEU A N 1
ATOM 692 C CA . LEU A 1 87 ? 14.587 -13.419 -5.971 1.00 82.81 87 LEU A CA 1
ATOM 693 C C . LEU A 1 87 ? 15.202 -13.154 -7.357 1.00 82.81 87 LEU A C 1
ATOM 695 O O . LEU A 1 87 ? 15.131 -14.025 -8.227 1.00 82.81 87 LEU A O 1
ATOM 699 N N . GLY A 1 88 ? 15.802 -11.978 -7.571 1.00 81.81 88 GLY A N 1
ATOM 700 C CA . GLY A 1 88 ? 16.382 -11.576 -8.853 1.00 81.81 88 GLY A CA 1
ATOM 701 C C . GLY A 1 88 ? 15.358 -11.645 -9.987 1.00 81.81 88 GLY A C 1
ATOM 702 O O . GLY A 1 88 ? 14.191 -11.294 -9.792 1.00 81.81 88 GLY A O 1
ATOM 703 N N . ASP A 1 89 ? 15.778 -12.163 -11.142 1.00 79.19 89 ASP A N 1
ATOM 704 C CA . ASP A 1 89 ? 14.950 -12.247 -12.356 1.00 79.19 89 ASP A CA 1
ATOM 705 C C . ASP A 1 89 ? 14.022 -13.473 -12.416 1.00 79.19 89 ASP A C 1
ATOM 707 O O . ASP A 1 89 ? 13.335 -13.717 -13.409 1.00 79.19 89 ASP A O 1
ATOM 711 N N . ARG A 1 90 ? 13.967 -14.271 -11.346 1.00 79.06 90 ARG A N 1
ATOM 712 C CA . ARG A 1 90 ? 13.139 -15.482 -11.310 1.00 79.06 90 ARG A CA 1
ATOM 713 C C . ARG A 1 90 ? 11.652 -15.131 -11.373 1.00 79.06 90 ARG A C 1
ATOM 715 O O . ARG A 1 90 ? 11.187 -14.231 -10.675 1.00 79.06 90 ARG A O 1
ATOM 722 N N . TRP A 1 91 ? 10.896 -15.887 -12.166 1.00 76.75 91 TRP A N 1
ATOM 723 C CA . TRP A 1 91 ? 9.429 -15.793 -12.251 1.00 76.75 91 TRP A CA 1
ATOM 724 C C . TRP A 1 91 ? 8.880 -14.423 -12.683 1.00 76.75 91 TRP A C 1
ATOM 726 O O . TRP A 1 91 ? 7.722 -14.116 -12.412 1.00 76.75 91 TRP A O 1
ATOM 736 N N . ILE A 1 92 ? 9.682 -13.594 -13.360 1.00 82.88 92 ILE A N 1
ATOM 737 C CA . ILE A 1 92 ? 9.217 -12.321 -13.918 1.00 82.88 92 ILE A CA 1
ATOM 738 C C . ILE A 1 92 ? 8.646 -12.572 -15.316 1.00 82.88 92 ILE A C 1
ATOM 740 O O . ILE A 1 92 ? 9.388 -12.827 -16.260 1.00 82.88 92 ILE A O 1
ATOM 744 N N . THR A 1 93 ? 7.327 -12.466 -15.458 1.00 81.06 93 THR A N 1
ATOM 745 C CA . THR A 1 93 ? 6.645 -12.431 -16.767 1.00 81.06 93 THR A CA 1
ATOM 746 C C . THR A 1 93 ? 6.101 -11.035 -17.087 1.00 81.06 93 THR A C 1
ATOM 748 O O . THR A 1 93 ? 5.839 -10.709 -18.246 1.00 81.06 93 THR A O 1
ATOM 751 N N . ASN A 1 94 ? 5.969 -10.170 -16.077 1.00 81.25 94 ASN A N 1
ATOM 752 C CA . ASN A 1 94 ? 5.528 -8.791 -16.226 1.00 81.25 94 ASN A CA 1
ATOM 753 C C . ASN A 1 94 ? 6.650 -7.874 -16.746 1.00 81.25 94 ASN A C 1
ATOM 755 O O . ASN A 1 94 ? 7.604 -7.577 -16.029 1.00 81.25 94 ASN A O 1
ATOM 759 N N . LYS A 1 95 ? 6.477 -7.326 -17.953 1.00 78.25 95 LYS A N 1
ATOM 760 C CA . LYS A 1 95 ? 7.420 -6.374 -18.575 1.00 78.25 95 LYS A CA 1
ATOM 761 C C . LYS A 1 95 ? 7.554 -5.038 -17.833 1.00 78.25 95 LYS A C 1
ATOM 763 O O . LYS A 1 95 ? 8.547 -4.343 -18.004 1.00 78.25 95 LYS A O 1
ATOM 768 N N . GLU A 1 96 ? 6.564 -4.663 -17.027 1.00 78.00 96 GLU A N 1
ATOM 769 C CA . GLU A 1 96 ? 6.565 -3.410 -16.257 1.00 78.00 96 GLU A CA 1
ATOM 770 C C . GLU A 1 96 ? 7.123 -3.584 -14.841 1.00 78.00 96 GLU A C 1
ATOM 772 O O . GLU A 1 96 ? 7.174 -2.624 -14.064 1.00 78.00 96 GLU A O 1
ATOM 777 N N . PHE A 1 97 ? 7.526 -4.805 -14.479 1.00 82.44 97 PHE A N 1
ATOM 778 C CA . PHE A 1 97 ? 8.052 -5.080 -13.156 1.00 82.44 97 PHE A CA 1
ATOM 779 C C . PHE A 1 97 ? 9.346 -4.301 -12.906 1.00 82.44 97 PHE A C 1
ATOM 781 O O . PHE A 1 97 ? 10.253 -4.247 -13.735 1.00 82.44 97 PHE A O 1
ATOM 788 N N . LYS A 1 98 ? 9.434 -3.703 -11.718 1.00 80.31 98 LYS A N 1
ATOM 789 C CA . LYS A 1 98 ? 10.626 -3.005 -11.237 1.00 80.31 98 LYS A CA 1
ATOM 790 C C . LYS A 1 98 ? 11.003 -3.571 -9.880 1.00 80.31 98 LYS A C 1
ATOM 792 O O . LYS A 1 98 ? 10.163 -3.603 -8.984 1.00 80.31 98 LYS A O 1
ATOM 797 N N . LEU A 1 99 ? 12.274 -3.949 -9.733 1.00 77.62 99 LEU A N 1
ATOM 798 C CA . LEU A 1 99 ? 12.844 -4.463 -8.481 1.00 77.62 99 LEU A CA 1
ATOM 799 C C . LEU A 1 99 ? 12.639 -3.486 -7.317 1.00 77.62 99 LEU A C 1
ATOM 801 O O . LEU A 1 99 ? 12.231 -3.883 -6.230 1.00 77.62 99 LEU A O 1
ATOM 805 N N . VAL A 1 100 ? 12.888 -2.200 -7.572 1.00 77.94 100 VAL A N 1
ATOM 806 C CA . VAL A 1 100 ? 12.694 -1.111 -6.613 1.00 77.94 100 VAL A CA 1
ATOM 807 C C . VAL A 1 100 ? 11.694 -0.124 -7.200 1.00 77.94 100 VAL A C 1
ATOM 809 O O . VAL A 1 100 ? 11.839 0.332 -8.339 1.00 77.94 100 VAL A O 1
ATOM 812 N N . ARG A 1 101 ? 10.649 0.196 -6.435 1.00 73.06 101 ARG A N 1
ATOM 813 C CA . ARG A 1 101 ? 9.649 1.188 -6.842 1.00 73.06 101 ARG A CA 1
ATOM 814 C C . ARG A 1 101 ? 10.170 2.613 -6.668 1.00 73.06 101 ARG A C 1
ATOM 816 O O . ARG A 1 101 ? 11.134 2.875 -5.966 1.00 73.06 101 ARG A O 1
ATOM 823 N N . SER A 1 102 ? 9.509 3.552 -7.339 1.00 79.00 102 SER A N 1
ATOM 824 C CA . SER A 1 102 ? 9.857 4.974 -7.279 1.00 79.00 102 SER A CA 1
ATOM 825 C C . SER A 1 102 ? 9.589 5.563 -5.890 1.00 79.00 102 SER A C 1
ATOM 827 O O . SER A 1 102 ? 8.526 5.321 -5.320 1.00 79.00 102 SER A O 1
ATOM 829 N N . VAL A 1 103 ? 10.498 6.425 -5.418 1.00 85.44 103 VAL A N 1
ATOM 830 C CA . VAL A 1 103 ? 10.350 7.232 -4.188 1.00 85.44 103 VAL A CA 1
ATOM 831 C C . VAL A 1 103 ? 9.046 8.040 -4.183 1.00 85.44 103 VAL A C 1
ATOM 833 O O . VAL A 1 103 ? 8.413 8.188 -3.145 1.00 85.44 103 VAL A O 1
ATOM 836 N N . PHE A 1 104 ? 8.571 8.480 -5.351 1.00 87.44 104 PHE A N 1
ATOM 837 C CA . PHE A 1 104 ? 7.280 9.160 -5.477 1.00 87.44 104 PHE A CA 1
ATOM 838 C C . PHE A 1 104 ? 6.104 8.317 -4.956 1.00 87.44 104 PHE A C 1
ATOM 840 O O . PHE A 1 104 ? 5.200 8.845 -4.321 1.00 87.44 104 PHE A O 1
ATOM 847 N N . GLY A 1 105 ? 6.130 7.000 -5.185 1.00 87.12 105 GLY A N 1
ATOM 848 C CA . GLY A 1 105 ? 5.089 6.107 -4.676 1.00 87.12 105 GLY A CA 1
ATOM 849 C C . GLY A 1 105 ? 5.104 6.005 -3.149 1.00 87.12 105 GLY A C 1
ATOM 850 O O . GLY A 1 105 ? 4.045 5.945 -2.537 1.00 87.12 105 GLY A O 1
ATOM 851 N N . LEU A 1 106 ? 6.288 6.049 -2.526 1.00 90.19 106 LEU A N 1
ATOM 852 C CA . LEU A 1 106 ? 6.411 6.101 -1.066 1.00 90.19 106 LEU A CA 1
ATOM 853 C C . LEU A 1 106 ? 5.817 7.400 -0.506 1.00 90.19 106 LEU A C 1
ATOM 855 O O . LEU A 1 106 ? 5.088 7.356 0.479 1.00 90.19 106 LEU A O 1
ATOM 859 N N . ILE A 1 107 ? 6.078 8.534 -1.162 1.00 92.69 107 ILE A N 1
ATOM 860 C CA . ILE A 1 107 ? 5.519 9.834 -0.768 1.00 92.69 107 ILE A CA 1
ATOM 861 C C . ILE A 1 107 ? 3.986 9.787 -0.797 1.00 92.69 107 ILE A C 1
ATOM 863 O O . ILE A 1 107 ? 3.352 10.143 0.193 1.00 92.69 107 ILE A O 1
ATOM 867 N N . ILE A 1 108 ? 3.386 9.278 -1.881 1.00 93.88 108 ILE A N 1
ATOM 868 C CA . ILE A 1 108 ? 1.925 9.106 -1.976 1.00 93.88 108 ILE A CA 1
ATOM 869 C C . ILE A 1 108 ? 1.395 8.230 -0.837 1.00 93.88 108 ILE A C 1
ATOM 871 O O . ILE A 1 108 ? 0.380 8.573 -0.234 1.00 93.88 108 ILE A O 1
ATOM 875 N N . ASN A 1 109 ? 2.070 7.125 -0.515 1.00 94.06 109 ASN A N 1
ATOM 876 C CA . ASN A 1 109 ? 1.634 6.237 0.564 1.00 94.06 109 ASN A CA 1
ATOM 877 C C . ASN A 1 109 ? 1.644 6.942 1.929 1.00 94.06 109 ASN A C 1
ATOM 879 O O . ASN A 1 109 ? 0.699 6.792 2.696 1.00 94.06 109 ASN A O 1
ATOM 883 N N . ILE A 1 110 ? 2.667 7.755 2.214 1.00 95.06 110 ILE A N 1
ATOM 884 C CA . ILE A 1 110 ? 2.745 8.541 3.455 1.00 95.06 110 ILE A CA 1
ATOM 885 C C . ILE A 1 110 ? 1.619 9.583 3.513 1.00 95.06 110 ILE A C 1
ATOM 887 O O . ILE A 1 110 ? 0.955 9.712 4.539 1.00 95.06 110 ILE A O 1
ATOM 891 N N . PHE A 1 111 ? 1.339 10.289 2.414 1.00 96.69 111 PHE A N 1
ATOM 892 C CA . PHE A 1 111 ? 0.188 11.198 2.363 1.00 96.69 111 PHE A CA 1
ATOM 893 C C . PHE A 1 111 ? -1.146 10.461 2.517 1.00 96.69 111 PHE A C 1
ATOM 895 O O . PHE A 1 111 ? -2.052 10.965 3.173 1.00 96.69 111 PHE A O 1
ATOM 902 N N . SER A 1 112 ? -1.252 9.246 1.981 1.00 96.62 112 SER A N 1
ATOM 903 C CA . SER A 1 112 ? -2.442 8.407 2.143 1.00 96.62 112 SER A CA 1
ATOM 904 C C . SER A 1 112 ? -2.664 8.032 3.611 1.00 96.62 112 SER A C 1
ATOM 906 O O . SER A 1 112 ? -3.789 8.122 4.088 1.00 96.62 112 SER A O 1
ATOM 908 N N . VAL A 1 113 ? -1.601 7.705 4.359 1.00 97.19 113 VAL A N 1
ATOM 909 C CA . VAL A 1 113 ? -1.671 7.503 5.820 1.00 97.19 113 VAL A CA 1
ATOM 910 C C . VAL A 1 113 ? -2.224 8.745 6.522 1.00 97.19 113 VAL A C 1
ATOM 912 O O . VAL A 1 113 ? -3.125 8.626 7.350 1.00 97.19 113 VAL A O 1
ATOM 915 N N . LEU A 1 114 ? -1.721 9.937 6.179 1.00 96.69 114 LEU A N 1
ATOM 916 C CA . LEU A 1 114 ? -2.199 11.191 6.773 1.00 96.69 114 LEU A CA 1
ATOM 917 C C . LEU A 1 114 ? -3.695 11.403 6.514 1.00 96.69 114 LEU A C 1
ATOM 919 O O . LEU A 1 114 ? -4.433 11.732 7.439 1.00 96.69 114 LEU A O 1
ATOM 923 N N . ILE A 1 115 ? -4.148 11.167 5.280 1.00 96.81 115 ILE A N 1
ATOM 924 C CA . ILE A 1 115 ? -5.563 11.262 4.904 1.00 96.81 115 ILE A CA 1
ATOM 925 C C . ILE A 1 115 ? -6.409 10.288 5.732 1.00 96.81 115 ILE A C 1
ATOM 927 O O . ILE A 1 115 ? -7.416 10.699 6.303 1.00 96.81 115 ILE A O 1
ATOM 931 N N . VAL A 1 116 ? -5.996 9.022 5.843 1.00 97.12 116 VAL A N 1
ATOM 932 C CA . VAL A 1 116 ? -6.741 8.014 6.616 1.00 97.12 116 VAL A CA 1
ATOM 933 C C . VAL A 1 116 ? -6.860 8.422 8.082 1.00 97.12 116 VAL A C 1
ATOM 935 O O . VAL A 1 116 ? -7.953 8.373 8.636 1.00 97.12 116 VAL A O 1
ATOM 938 N N . ILE A 1 117 ? -5.773 8.882 8.705 1.00 95.19 117 ILE A N 1
ATOM 939 C CA . ILE A 1 117 ? -5.776 9.286 10.118 1.00 95.19 117 ILE A CA 1
ATOM 940 C C . ILE A 1 117 ? -6.695 10.486 10.360 1.00 95.19 117 ILE A C 1
ATOM 942 O O . ILE A 1 117 ? -7.417 10.509 11.358 1.00 95.19 117 ILE A O 1
ATOM 946 N N . LEU A 1 118 ? -6.702 11.465 9.449 1.00 95.88 118 LEU A N 1
ATOM 947 C CA . LEU A 1 118 ? -7.599 12.622 9.524 1.00 95.88 118 LEU A CA 1
ATOM 948 C C . LEU A 1 118 ? -9.074 12.219 9.395 1.00 95.88 118 LEU A C 1
ATOM 950 O O . LEU A 1 118 ? -9.938 12.838 10.012 1.00 95.88 118 LEU A O 1
ATOM 954 N N . LEU A 1 119 ? -9.357 11.177 8.613 1.00 95.69 119 LEU A N 1
A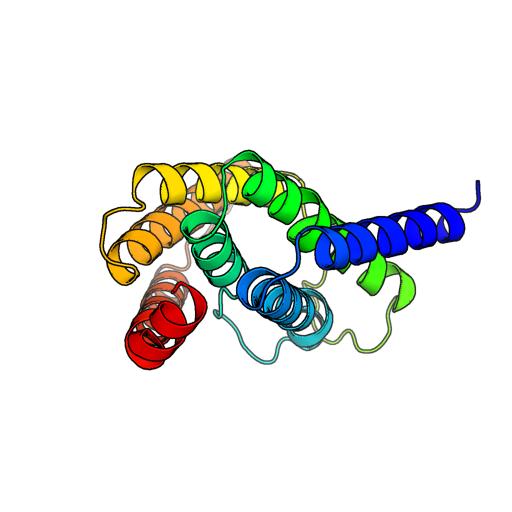TOM 955 C CA . LEU A 1 119 ? -10.707 10.702 8.315 1.00 95.69 119 LEU A CA 1
ATOM 956 C C . LEU A 1 119 ? -11.122 9.472 9.135 1.00 95.69 119 LEU A C 1
ATOM 958 O O . LEU A 1 119 ? -12.186 8.920 8.880 1.00 95.69 119 LEU A O 1
ATOM 962 N N . LYS A 1 120 ? -10.331 9.052 10.132 1.00 92.44 120 LYS A N 1
ATOM 963 C CA . LYS A 1 120 ? -10.457 7.746 10.814 1.00 92.44 120 LYS A CA 1
ATOM 964 C C . LYS A 1 120 ? -11.810 7.457 11.477 1.00 92.44 120 LYS A C 1
ATOM 966 O O . LYS A 1 120 ? -12.086 6.313 11.810 1.00 92.44 120 LYS A O 1
ATOM 971 N N . ASN A 1 121 ? -12.623 8.489 11.707 1.00 91.12 121 ASN A N 1
ATOM 972 C CA . ASN A 1 121 ? -13.948 8.377 12.322 1.00 91.12 121 ASN A CA 1
ATOM 973 C C . ASN A 1 121 ? -15.079 8.191 11.290 1.00 91.12 121 ASN A C 1
ATOM 975 O O . ASN A 1 121 ? -16.245 8.127 11.672 1.00 91.12 121 ASN A O 1
ATOM 979 N N . LEU A 1 122 ? -14.758 8.180 9.995 1.00 94.31 122 LEU A N 1
ATOM 980 C CA . LEU A 1 122 ? -15.709 7.945 8.911 1.00 94.31 122 LEU A CA 1
ATOM 981 C C . LEU A 1 122 ? -15.799 6.454 8.567 1.00 94.31 122 LEU A C 1
ATOM 983 O O . LEU A 1 122 ? -14.985 5.642 9.003 1.00 94.31 122 LEU A O 1
ATOM 987 N N . ASP A 1 123 ? -16.788 6.108 7.746 1.00 93.12 123 ASP A N 1
ATOM 988 C CA . ASP A 1 123 ? -16.942 4.752 7.226 1.00 93.12 123 ASP A CA 1
ATOM 989 C C . ASP A 1 123 ? -15.749 4.321 6.351 1.00 93.12 123 ASP A C 1
ATOM 991 O O . ASP A 1 123 ? -15.203 5.117 5.577 1.00 93.12 123 ASP A O 1
ATOM 995 N N . LEU A 1 124 ? -15.375 3.039 6.435 1.00 92.88 124 LEU A N 1
ATOM 996 C CA . LEU A 1 124 ? -14.212 2.473 5.742 1.00 92.88 124 LEU A CA 1
ATOM 997 C C . LEU A 1 124 ? -14.276 2.680 4.228 1.00 92.88 124 LEU A C 1
ATOM 999 O O . LEU A 1 124 ? -13.255 2.954 3.593 1.00 92.88 124 LEU A O 1
ATOM 1003 N N . ILE A 1 125 ? -15.471 2.572 3.648 1.00 94.44 125 ILE A N 1
ATOM 1004 C CA . ILE A 1 125 ? -15.676 2.712 2.205 1.00 94.44 125 ILE A CA 1
ATOM 1005 C C . ILE A 1 125 ? -15.431 4.161 1.787 1.00 94.44 125 ILE A C 1
ATOM 1007 O O . ILE A 1 125 ? -14.787 4.407 0.767 1.00 94.44 125 ILE A O 1
ATOM 1011 N N . LEU A 1 126 ? -15.891 5.126 2.589 1.00 94.31 126 LEU A N 1
ATOM 1012 C CA . LEU A 1 126 ? -15.690 6.547 2.316 1.00 94.31 126 LEU A CA 1
ATOM 1013 C C . LEU A 1 126 ? -14.214 6.940 2.437 1.00 94.31 126 LEU A C 1
ATOM 1015 O O . LEU A 1 126 ? -13.702 7.671 1.590 1.00 94.31 126 LEU A O 1
ATOM 1019 N N . ILE A 1 127 ? -13.508 6.424 3.446 1.00 95.44 127 ILE A N 1
ATOM 1020 C CA . ILE A 1 127 ? -12.064 6.652 3.571 1.00 95.44 127 ILE A CA 1
ATOM 1021 C C . ILE A 1 127 ? -11.343 6.066 2.351 1.00 95.44 127 ILE A C 1
ATOM 1023 O O . ILE A 1 127 ? -10.547 6.762 1.718 1.00 95.44 127 ILE A O 1
ATOM 1027 N N . MET A 1 128 ? -11.657 4.822 1.971 1.00 95.62 128 MET A N 1
ATOM 1028 C CA . MET A 1 128 ? -11.072 4.179 0.791 1.00 95.62 128 MET A CA 1
ATOM 1029 C C . MET A 1 128 ? -11.331 4.987 -0.484 1.00 95.62 128 MET A C 1
ATOM 1031 O O . MET A 1 128 ? -10.411 5.193 -1.272 1.00 95.62 128 MET A O 1
ATOM 1035 N N . PHE A 1 129 ? -12.552 5.497 -0.668 1.00 95.44 129 PHE A N 1
ATOM 1036 C CA . PHE A 1 129 ? -12.912 6.369 -1.786 1.00 95.44 129 PHE A CA 1
ATOM 1037 C C . PHE A 1 129 ? -11.982 7.585 -1.870 1.00 95.44 129 PHE A C 1
ATOM 1039 O O . PHE A 1 129 ? -11.403 7.856 -2.922 1.00 95.44 129 PHE A O 1
ATOM 1046 N N . VAL A 1 130 ? -11.787 8.301 -0.759 1.00 96.19 130 VAL A N 1
ATOM 1047 C CA . VAL A 1 130 ? -10.937 9.500 -0.738 1.00 96.19 130 VAL A CA 1
ATOM 1048 C C . VAL A 1 130 ? -9.475 9.150 -1.026 1.00 96.19 130 VAL A C 1
ATOM 1050 O O . VAL A 1 130 ? -8.817 9.848 -1.800 1.00 96.19 130 VAL A O 1
ATOM 1053 N N . VAL A 1 131 ? -8.967 8.055 -0.455 1.00 95.75 131 VAL A N 1
ATOM 1054 C CA . VAL A 1 131 ? -7.581 7.617 -0.670 1.00 95.75 131 VAL A CA 1
ATOM 1055 C C . VAL A 1 131 ? -7.343 7.207 -2.125 1.00 95.75 131 VAL A C 1
ATOM 1057 O O . VAL A 1 131 ? -6.343 7.619 -2.712 1.00 95.75 131 VAL A O 1
ATOM 1060 N N . LEU A 1 132 ? -8.262 6.454 -2.737 1.00 94.12 132 LEU A N 1
ATOM 1061 C CA . LEU A 1 132 ? -8.179 6.086 -4.153 1.00 94.12 132 LEU A CA 1
ATOM 1062 C C . LEU A 1 132 ? -8.211 7.331 -5.047 1.00 94.12 132 LEU A C 1
ATOM 1064 O O . LEU A 1 132 ? -7.404 7.458 -5.970 1.00 94.12 132 LEU A O 1
ATOM 1068 N N . LEU A 1 133 ? -9.097 8.289 -4.750 1.00 94.75 133 LEU A N 1
ATOM 1069 C CA . LEU A 1 133 ? -9.197 9.540 -5.502 1.00 94.75 133 LEU A CA 1
ATOM 1070 C C . LEU A 1 133 ? -7.886 10.331 -5.430 1.00 94.75 133 LEU A C 1
ATOM 1072 O O . LEU A 1 133 ? -7.373 10.780 -6.458 1.00 94.75 133 LEU A O 1
ATOM 1076 N N . PHE A 1 134 ? -7.295 10.440 -4.242 1.00 95.06 134 PHE A N 1
ATOM 1077 C CA . PHE A 1 134 ? -5.983 11.054 -4.057 1.00 95.06 134 PHE A CA 1
ATOM 1078 C C . PHE A 1 134 ? -4.876 10.310 -4.823 1.00 95.06 134 PHE A C 1
ATOM 1080 O O . PHE A 1 134 ? -4.103 10.928 -5.556 1.00 95.06 134 PHE A O 1
ATOM 1087 N N . GLY A 1 135 ? -4.812 8.983 -4.707 1.00 91.50 135 GLY A N 1
ATOM 1088 C CA . GLY A 1 135 ? -3.798 8.167 -5.372 1.00 91.50 135 GLY A CA 1
ATOM 1089 C C . GLY A 1 135 ? -3.833 8.329 -6.892 1.00 91.50 135 GLY A C 1
ATOM 1090 O O . GLY A 1 135 ? -2.826 8.693 -7.506 1.00 91.50 135 GLY A O 1
ATOM 1091 N N . HIS A 1 136 ? -5.001 8.129 -7.507 1.00 91.31 136 HIS A N 1
ATOM 1092 C CA . HIS A 1 136 ? -5.158 8.260 -8.955 1.00 91.31 136 HIS A CA 1
ATOM 1093 C C . HIS A 1 136 ? -4.865 9.681 -9.445 1.00 91.31 136 HIS A C 1
ATOM 1095 O O . HIS A 1 136 ? -4.155 9.843 -10.439 1.00 91.31 136 HIS A O 1
ATOM 1101 N N . THR A 1 137 ? -5.336 10.717 -8.744 1.00 91.25 137 THR A N 1
ATOM 1102 C CA . THR A 1 137 ? -5.056 12.113 -9.126 1.00 91.25 137 THR A CA 1
ATOM 1103 C C . THR A 1 137 ? -3.567 12.450 -9.045 1.00 91.25 137 THR A C 1
ATOM 1105 O O . THR A 1 137 ? -3.032 13.069 -9.968 1.00 91.25 137 THR A O 1
ATOM 1108 N N . ALA A 1 138 ? -2.856 11.981 -8.017 1.00 91.44 138 ALA A N 1
ATOM 1109 C CA . ALA A 1 138 ? -1.415 12.183 -7.891 1.00 91.44 138 ALA A CA 1
ATOM 1110 C C . ALA A 1 138 ? -0.621 11.482 -9.011 1.00 91.44 138 ALA A C 1
ATOM 1112 O O . ALA A 1 138 ? 0.325 12.055 -9.564 1.00 91.44 138 ALA A O 1
ATOM 1113 N N . TYR A 1 139 ? -1.011 10.262 -9.399 1.00 88.50 139 TYR A N 1
ATOM 1114 C CA . TYR A 1 139 ? -0.377 9.554 -10.518 1.00 88.50 139 TYR A CA 1
ATOM 1115 C C . TYR A 1 139 ? -0.696 10.182 -11.881 1.00 88.50 139 TYR A C 1
ATOM 1117 O O . TYR A 1 139 ? 0.203 10.261 -12.721 1.00 88.50 139 TYR A O 1
ATOM 1125 N N . LEU A 1 140 ? -1.916 10.691 -12.083 1.00 89.38 140 LEU A N 1
ATOM 1126 C CA . LEU A 1 140 ? -2.287 11.472 -13.270 1.00 89.38 140 LEU A CA 1
ATOM 1127 C C . LEU A 1 140 ? -1.430 12.738 -13.389 1.00 89.38 140 LEU A C 1
ATOM 1129 O O . LEU A 1 140 ? -0.906 13.038 -14.463 1.00 89.38 140 LEU A O 1
ATOM 1133 N N . LEU A 1 141 ? -1.250 13.463 -12.280 1.00 89.19 141 LEU A N 1
ATOM 1134 C CA . LEU A 1 141 ? -0.420 14.665 -12.236 1.00 89.19 141 LEU A CA 1
ATOM 1135 C C . LEU A 1 141 ? 1.033 14.344 -12.596 1.00 89.19 141 LEU A C 1
ATOM 1137 O O . LEU A 1 141 ? 1.624 15.009 -13.446 1.00 89.19 141 LEU A O 1
ATOM 1141 N N . LYS A 1 142 ? 1.598 13.280 -12.012 1.00 88.50 142 LYS A N 1
ATOM 1142 C CA . LYS A 1 142 ? 2.945 12.820 -12.367 1.00 88.50 142 LYS A CA 1
ATOM 1143 C C . LYS A 1 142 ? 3.056 12.463 -13.848 1.00 88.50 142 LYS A C 1
ATOM 1145 O O . LYS A 1 142 ? 4.047 12.829 -14.476 1.00 88.50 142 LYS A O 1
ATOM 1150 N N . GLY A 1 143 ? 2.076 11.748 -14.398 1.00 86.31 143 GLY A N 1
ATOM 1151 C CA . GLY A 1 143 ? 2.029 11.390 -15.816 1.00 86.31 143 GLY A CA 1
ATOM 1152 C C . GLY A 1 143 ? 2.126 12.618 -16.719 1.00 86.31 143 GLY A C 1
ATOM 1153 O O . GLY A 1 143 ? 3.042 12.705 -17.533 1.00 86.31 143 GLY A O 1
ATOM 1154 N N . LYS A 1 144 ? 1.268 13.616 -16.478 1.00 87.19 144 LYS A N 1
ATOM 1155 C CA . LYS A 1 144 ? 1.270 14.890 -17.216 1.00 87.19 144 LYS A CA 1
ATOM 1156 C C . LYS A 1 144 ? 2.584 15.665 -17.121 1.00 87.19 144 LYS A C 1
ATOM 1158 O O . LYS A 1 144 ? 2.991 16.280 -18.096 1.00 87.19 144 LYS A O 1
ATOM 1163 N N . LEU A 1 145 ? 3.237 15.661 -15.958 1.00 87.94 145 LEU A N 1
ATOM 1164 C CA . LEU A 1 145 ? 4.485 16.406 -15.754 1.00 87.94 145 LEU A CA 1
ATOM 1165 C C . LEU A 1 145 ? 5.711 15.712 -16.365 1.00 87.94 145 LEU A C 1
ATOM 1167 O O . LEU A 1 145 ? 6.716 16.368 -16.622 1.00 87.94 145 LEU A O 1
ATOM 1171 N N . THR A 1 146 ? 5.660 14.390 -16.547 1.00 86.88 146 THR A N 1
ATOM 1172 C CA . THR A 1 146 ? 6.833 13.587 -16.939 1.00 86.88 146 THR A CA 1
ATOM 1173 C C . THR A 1 146 ? 6.788 13.073 -18.374 1.00 86.88 146 THR A C 1
ATOM 1175 O O . THR A 1 146 ? 7.834 12.712 -18.909 1.00 86.88 146 THR A O 1
ATOM 1178 N N . GLN A 1 147 ? 5.613 13.022 -19.005 1.00 84.31 147 GLN A N 1
ATOM 1179 C CA . GLN A 1 147 ? 5.428 12.458 -20.342 1.00 84.31 147 GLN A CA 1
ATOM 1180 C C . GLN A 1 147 ? 4.867 13.508 -21.303 1.00 84.31 147 GLN A C 1
ATOM 1182 O O . GLN A 1 147 ? 3.841 14.121 -21.026 1.00 84.31 147 GLN A O 1
ATOM 1187 N N . SER A 1 148 ? 5.520 13.681 -22.455 1.00 73.31 148 SER A N 1
ATOM 1188 C CA . SER A 1 148 ? 5.120 14.653 -23.483 1.00 73.31 148 SER A CA 1
ATOM 1189 C C . SER A 1 148 ? 3.774 14.324 -24.139 1.00 73.31 148 SER A C 1
ATOM 1191 O O . SER A 1 148 ? 2.999 15.231 -24.413 1.00 73.31 148 SER A O 1
ATOM 1193 N N . ASN A 1 149 ? 3.467 13.036 -24.328 1.00 78.50 149 ASN A N 1
ATOM 1194 C CA . ASN A 1 149 ? 2.216 12.549 -24.922 1.00 78.50 149 ASN A CA 1
ATOM 1195 C C . ASN A 1 149 ? 1.424 11.701 -23.915 1.00 78.50 149 ASN A C 1
ATOM 1197 O O . ASN A 1 149 ? 1.203 10.508 -24.123 1.00 78.50 149 ASN A O 1
ATOM 1201 N N . TYR A 1 150 ? 1.044 12.298 -22.784 1.00 80.75 150 TYR A N 1
ATOM 1202 C CA . TYR A 1 150 ? 0.284 11.596 -21.752 1.00 80.75 150 TYR A CA 1
ATOM 1203 C C . TYR A 1 150 ? -1.183 11.397 -22.161 1.00 80.75 150 TYR A C 1
ATOM 1205 O O . TYR A 1 150 ? -1.930 12.366 -22.296 1.00 80.75 150 TYR A O 1
ATOM 1213 N N . ILE A 1 151 ? -1.605 10.139 -22.313 1.00 81.62 151 ILE A N 1
ATOM 1214 C CA . ILE A 1 151 ? -3.000 9.761 -22.576 1.00 81.62 151 ILE A CA 1
ATOM 1215 C C . ILE A 1 151 ? -3.600 9.190 -21.291 1.00 81.62 151 ILE A C 1
ATOM 1217 O O . ILE A 1 151 ? -3.006 8.329 -20.643 1.00 81.62 151 ILE A O 1
ATOM 1221 N N . ILE A 1 152 ? -4.783 9.680 -20.921 1.00 83.88 152 ILE A N 1
ATOM 1222 C CA . ILE A 1 152 ? -5.486 9.258 -19.709 1.00 83.88 152 ILE A CA 1
ATOM 1223 C C . ILE A 1 152 ? -6.389 8.066 -20.028 1.00 83.88 152 ILE A C 1
ATOM 1225 O O . ILE A 1 152 ? -7.287 8.172 -20.862 1.00 83.88 152 ILE A O 1
ATOM 1229 N N . ASP A 1 153 ? -6.194 6.958 -19.314 1.00 83.06 153 ASP A N 1
ATOM 1230 C CA . ASP A 1 153 ? -7.091 5.800 -19.351 1.00 83.06 153 ASP A CA 1
ATOM 1231 C C . ASP A 1 153 ? -8.216 5.944 -18.313 1.00 83.06 153 ASP A C 1
ATOM 1233 O O . ASP A 1 153 ? -8.156 5.418 -17.200 1.00 83.06 153 ASP A O 1
ATOM 1237 N N . TYR A 1 154 ? -9.252 6.703 -18.672 1.00 83.94 154 TYR A N 1
ATOM 1238 C CA . TYR A 1 154 ? -10.406 6.939 -17.798 1.00 83.94 154 TYR A CA 1
ATOM 1239 C C . TYR A 1 154 ? -11.160 5.652 -17.442 1.00 83.94 154 TYR A C 1
ATOM 1241 O O . TYR A 1 154 ? -11.657 5.519 -16.323 1.00 83.94 154 TYR A O 1
ATOM 1249 N N . PHE A 1 155 ? -11.243 4.705 -18.378 1.00 84.44 155 PHE A N 1
ATOM 1250 C CA . PHE A 1 155 ? -12.004 3.474 -18.193 1.00 84.44 155 PHE A CA 1
ATOM 1251 C C . PHE A 1 155 ? -11.288 2.516 -17.238 1.00 84.44 155 PHE A C 1
ATOM 1253 O O . PHE A 1 155 ? -11.908 2.002 -16.306 1.00 84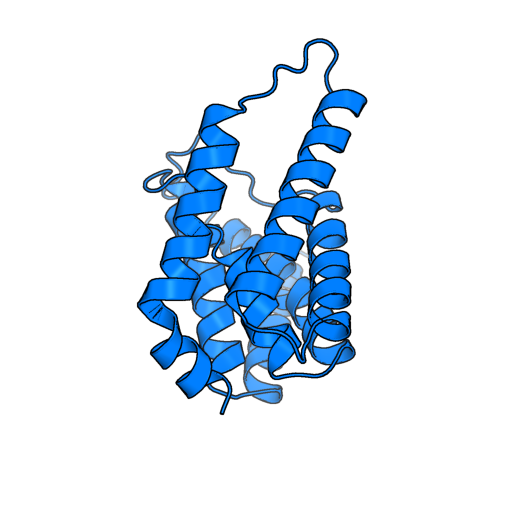.44 155 PHE A O 1
ATOM 1260 N N . GLY A 1 156 ? -9.971 2.352 -17.400 1.00 84.31 156 GLY A N 1
ATOM 1261 C CA . GLY A 1 156 ? -9.150 1.574 -16.475 1.00 84.31 156 GLY A CA 1
ATOM 1262 C C . GLY A 1 156 ? -9.178 2.132 -15.051 1.00 84.31 156 GLY A C 1
ATOM 1263 O O . GLY A 1 156 ? -9.299 1.362 -14.096 1.00 84.31 156 GLY A O 1
ATOM 1264 N N . ILE A 1 157 ? -9.144 3.464 -14.896 1.00 86.00 157 ILE A N 1
ATOM 1265 C CA . ILE A 1 157 ? -9.277 4.114 -13.582 1.00 86.00 157 ILE A CA 1
ATOM 1266 C C . ILE A 1 157 ? -10.637 3.795 -12.962 1.00 86.00 157 ILE A C 1
ATOM 1268 O O . ILE A 1 157 ? -10.681 3.360 -11.818 1.00 86.00 157 ILE A O 1
ATOM 1272 N N . LEU A 1 158 ? -11.735 3.962 -13.705 1.00 87.50 158 LEU A N 1
ATOM 1273 C CA . LEU A 1 158 ? -13.085 3.722 -13.190 1.00 87.50 158 LEU A CA 1
ATOM 1274 C C . LEU A 1 158 ? -13.289 2.265 -12.749 1.00 87.50 158 LEU A C 1
ATOM 1276 O O . LEU A 1 158 ? -13.819 2.022 -11.665 1.00 87.50 158 LEU A O 1
ATOM 1280 N N . ILE A 1 159 ? -12.830 1.299 -13.550 1.00 87.38 159 ILE A N 1
ATOM 1281 C CA . ILE A 1 159 ? -12.908 -0.125 -13.197 1.00 87.38 159 ILE A CA 1
ATOM 1282 C C . ILE A 1 159 ? -12.098 -0.417 -11.935 1.00 87.38 159 ILE A C 1
ATOM 1284 O O . ILE A 1 159 ? -12.610 -1.070 -11.030 1.00 87.38 159 ILE A O 1
ATOM 1288 N N . ASN A 1 160 ? -10.858 0.073 -11.857 1.00 87.69 160 ASN A N 1
ATOM 1289 C CA . ASN A 1 160 ? -10.002 -0.105 -10.684 1.00 87.69 160 ASN A CA 1
ATOM 1290 C C . ASN A 1 160 ? -10.680 0.477 -9.427 1.00 87.69 160 ASN A C 1
ATOM 1292 O O . ASN A 1 160 ? -10.778 -0.192 -8.396 1.00 87.69 160 ASN A O 1
ATOM 1296 N N . PHE A 1 161 ? -11.244 1.677 -9.547 1.00 90.25 161 PHE A N 1
ATOM 1297 C CA . PHE A 1 161 ? -11.946 2.350 -8.463 1.00 90.25 161 PHE A CA 1
ATOM 1298 C C . PHE A 1 161 ? -13.118 1.520 -7.928 1.00 90.25 161 PHE A C 1
ATOM 1300 O O . PHE A 1 161 ? -13.197 1.230 -6.733 1.00 90.25 161 PHE A O 1
ATOM 1307 N N . LEU A 1 162 ? -14.010 1.089 -8.826 1.00 91.19 162 LEU A N 1
ATOM 1308 C CA . LEU A 1 162 ? -15.178 0.280 -8.478 1.00 91.19 162 LEU A CA 1
ATOM 1309 C C . LEU A 1 162 ? -14.772 -1.070 -7.894 1.00 91.19 162 LEU A C 1
ATOM 1311 O O . LEU A 1 162 ? -15.374 -1.527 -6.923 1.00 91.19 162 LEU A O 1
ATOM 1315 N N . PHE A 1 163 ? -13.737 -1.694 -8.452 1.00 90.94 163 PHE A N 1
ATOM 1316 C CA . PHE A 1 163 ? -13.249 -2.985 -7.995 1.00 90.94 163 PHE A CA 1
ATOM 1317 C C . PHE A 1 163 ? -12.718 -2.914 -6.556 1.00 90.94 163 PHE A C 1
ATOM 1319 O O . PHE A 1 163 ? -13.119 -3.716 -5.712 1.00 90.94 163 PHE A O 1
ATOM 1326 N N . ASN A 1 164 ? -11.884 -1.921 -6.230 1.00 92.06 164 ASN A N 1
ATOM 1327 C CA . ASN A 1 164 ? -11.344 -1.779 -4.874 1.00 92.06 164 ASN A CA 1
ATOM 1328 C C . ASN A 1 164 ? -12.402 -1.381 -3.849 1.00 92.06 164 ASN A C 1
ATOM 1330 O O . ASN A 1 164 ? -12.404 -1.921 -2.742 1.00 92.06 164 ASN A O 1
ATOM 1334 N N . LEU A 1 165 ? -13.334 -0.494 -4.207 1.00 94.12 165 LEU A N 1
ATOM 1335 C CA . LEU A 1 165 ? -14.468 -0.187 -3.333 1.00 94.12 165 LEU A CA 1
ATOM 1336 C C . LEU A 1 165 ? -15.338 -1.420 -3.083 1.00 94.12 165 LEU A C 1
ATOM 1338 O O . LEU A 1 165 ? -15.748 -1.655 -1.950 1.00 94.12 165 LEU A O 1
ATOM 1342 N N . SER A 1 166 ? -15.562 -2.239 -4.114 1.00 92.81 166 SER A N 1
ATOM 1343 C CA . SER A 1 166 ? -16.307 -3.492 -3.982 1.00 92.81 166 SER A CA 1
ATOM 1344 C C . SER A 1 166 ? -15.613 -4.452 -3.018 1.00 92.81 166 SER A C 1
ATOM 1346 O O . SER A 1 166 ? -16.280 -5.046 -2.179 1.00 92.81 166 SER A O 1
ATOM 1348 N N . ILE A 1 167 ? -14.280 -4.571 -3.064 1.00 91.75 167 ILE A N 1
ATOM 1349 C CA . ILE A 1 167 ? -13.528 -5.380 -2.089 1.00 91.75 167 ILE A CA 1
ATOM 1350 C C . ILE A 1 167 ? -13.749 -4.865 -0.664 1.00 91.75 167 ILE A C 1
ATOM 1352 O O . ILE A 1 167 ? -14.025 -5.656 0.240 1.00 91.75 167 ILE A O 1
ATOM 1356 N N . VAL A 1 168 ? -13.643 -3.552 -0.444 1.00 92.62 168 VAL A N 1
ATOM 1357 C CA . VAL A 1 168 ? -13.853 -2.984 0.896 1.00 92.62 168 VAL A CA 1
ATOM 1358 C C . VAL A 1 168 ? -15.285 -3.223 1.374 1.00 92.62 168 VAL A C 1
ATOM 1360 O O . VAL A 1 168 ? -15.473 -3.615 2.522 1.00 92.62 168 VAL A O 1
ATOM 1363 N N . TYR A 1 169 ? -16.271 -3.085 0.488 1.00 93.81 169 TYR A N 1
ATOM 1364 C CA . TYR A 1 169 ? -17.679 -3.333 0.784 1.00 93.81 169 TYR A CA 1
ATOM 1365 C C . TYR A 1 169 ? -17.975 -4.808 1.103 1.00 93.81 169 TYR A C 1
ATOM 1367 O O . TYR A 1 169 ? -18.513 -5.117 2.164 1.00 93.81 169 TYR A O 1
ATOM 1375 N N . PHE A 1 170 ? -17.600 -5.744 0.225 1.00 94.19 170 PHE A N 1
ATOM 1376 C CA . PHE A 1 170 ? -17.930 -7.165 0.394 1.00 94.19 170 PHE A CA 1
ATOM 1377 C C . PHE A 1 170 ? -17.222 -7.804 1.590 1.00 94.19 170 PHE A C 1
ATOM 1379 O O . PHE A 1 170 ? -17.798 -8.655 2.264 1.00 94.19 170 PHE A O 1
ATOM 1386 N N . PHE A 1 171 ? -15.993 -7.378 1.882 1.00 92.81 171 PHE A N 1
ATOM 1387 C CA . PHE A 1 171 ? -15.229 -7.869 3.028 1.00 92.81 171 PHE A CA 1
ATOM 1388 C C . PHE A 1 171 ? -15.360 -6.964 4.262 1.00 92.81 171 PHE A C 1
ATOM 1390 O O . PHE A 1 171 ? -14.625 -7.144 5.230 1.00 92.81 171 PHE A O 1
ATOM 1397 N N . HIS A 1 172 ? -16.313 -6.026 4.274 1.00 90.88 172 HIS A N 1
ATOM 1398 C CA . HIS A 1 172 ? -16.498 -5.070 5.367 1.00 90.88 172 HIS A CA 1
ATOM 1399 C C . HIS A 1 172 ? -16.547 -5.706 6.770 1.00 90.88 172 HIS A C 1
ATOM 1401 O O . HIS A 1 172 ? -15.799 -5.258 7.643 1.00 90.88 172 HIS A O 1
ATOM 1407 N N . PRO A 1 173 ? -17.315 -6.792 7.012 1.00 91.38 173 PRO A N 1
ATOM 1408 C CA . PRO A 1 173 ? -17.332 -7.443 8.324 1.00 91.38 173 PRO A CA 1
ATOM 1409 C C . PRO A 1 173 ? -15.967 -8.013 8.726 1.00 91.38 173 PRO A C 1
ATOM 1411 O O . PRO A 1 173 ? -15.576 -7.938 9.889 1.00 91.38 173 PRO A O 1
ATOM 1414 N N . PHE A 1 174 ? -15.220 -8.550 7.758 1.00 91.06 174 PHE A N 1
ATOM 1415 C CA . PHE A 1 174 ? -13.876 -9.069 7.985 1.00 91.06 174 PHE A CA 1
ATOM 1416 C C . PHE A 1 174 ? -12.902 -7.942 8.352 1.00 91.06 174 PHE A C 1
ATOM 1418 O O . PHE A 1 174 ? -12.157 -8.078 9.323 1.00 91.06 174 PHE A O 1
ATOM 1425 N N . TRP A 1 175 ? -12.957 -6.802 7.655 1.00 91.00 175 TRP A N 1
ATOM 1426 C CA . TRP A 1 175 ? -12.135 -5.632 7.984 1.00 91.00 175 TRP A CA 1
ATOM 1427 C C . TRP A 1 175 ? -12.403 -5.133 9.398 1.00 91.00 175 TRP A C 1
ATOM 1429 O O . TRP A 1 175 ? -11.461 -4.943 10.161 1.00 91.00 175 TRP A O 1
ATOM 1439 N N . LEU A 1 176 ? -13.674 -4.990 9.776 1.00 90.44 176 LEU A N 1
ATOM 1440 C CA . LEU A 1 176 ? -14.037 -4.586 11.130 1.00 90.44 176 LEU A CA 1
ATOM 1441 C C . LEU A 1 176 ? -13.540 -5.588 12.175 1.00 90.44 176 LEU A C 1
ATOM 1443 O O . LEU A 1 176 ? -12.970 -5.161 13.171 1.00 90.44 176 LEU A O 1
ATOM 1447 N N . SER A 1 177 ? -13.663 -6.897 11.921 1.00 90.12 177 SER A N 1
ATOM 1448 C CA . SER A 1 177 ? -13.172 -7.930 12.848 1.00 90.12 177 SER A CA 1
ATOM 1449 C C . SER A 1 177 ? -11.657 -7.893 13.068 1.00 90.12 177 SER A C 1
ATOM 1451 O O . SER A 1 177 ? -11.178 -8.248 14.139 1.00 90.12 177 SER A O 1
ATOM 1453 N N . LEU A 1 178 ? -10.892 -7.451 12.064 1.00 87.31 178 LEU A N 1
ATOM 1454 C CA . LEU A 1 178 ? -9.451 -7.235 12.192 1.00 87.31 178 LEU A CA 1
ATOM 1455 C C . LEU A 1 178 ? -9.134 -5.959 12.983 1.00 87.31 178 LEU A C 1
ATOM 1457 O O . LEU A 1 178 ? -8.109 -5.893 13.659 1.00 87.31 178 LEU A O 1
ATOM 1461 N N . LEU A 1 179 ? -9.979 -4.933 12.860 1.00 88.31 179 LEU A N 1
ATOM 1462 C CA . LEU A 1 179 ? -9.770 -3.612 13.453 1.00 88.31 179 LEU A CA 1
ATOM 1463 C C . LEU A 1 179 ? -10.236 -3.519 14.914 1.00 88.31 179 LEU A C 1
ATOM 1465 O O . LEU A 1 179 ? -9.712 -2.674 15.644 1.00 88.31 179 LEU A O 1
ATOM 1469 N N . THR A 1 180 ? -11.161 -4.373 15.358 1.00 79.12 180 THR A N 1
ATOM 1470 C CA . THR A 1 180 ? -11.561 -4.526 16.771 1.00 79.12 180 THR A CA 1
ATOM 1471 C C . 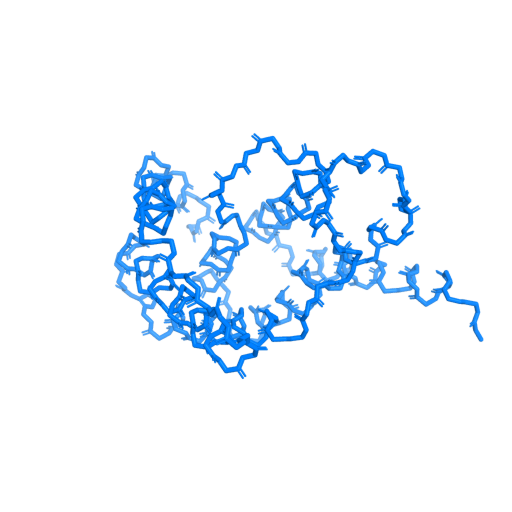THR A 1 180 ? -10.492 -5.272 17.557 1.00 79.12 180 THR A C 1
ATOM 1473 O O . THR A 1 180 ? -9.851 -4.638 18.428 1.00 79.12 180 THR A O 1
#

=== Feature glossary ===
The record interleaves many kinds of information about one protein. Here is each kind framed as the question it answers.

Q: Are the domains correctly placed relative to each other?
A: Predicted aligned error is AlphaFold's pairwise confidence. Unlike pLDDT (per-residue), PAE is per-residue-pair and captures whether two parts of the structure are correctly placed relative to each other. Units are ångströms of expected positional error.

Q: Which residues are in helices, strands, or loops?
A: Eight-state secondary structure (DSSP): H is the canonical α-helix, G the tighter 3₁₀-helix, I the wider π-helix; E/B are β-structure, T and S are turns and bends, and '-' is everything else. DSSP derives these from the pattern of main-chain N–H···O=C hydrogen bonds, not from the sequence.

Q: What if only a Cα trace is available?
A: P-SEA three-state annotation labels each residue as helix, strand, or coil based purely on the geometry of the Cα trace. It serves as a fallback when the full backbone (and thus DSSP) is unavailable.

Q: What are the backbone torsion angles?
A: φ (phi) and ψ (psi) are the two rotatable backbone dihedrals per residue: φ is the C(i-1)–N–Cα–C torsion, ψ is the N–Cα–C–N(i+1) torsion, both in degrees on (−180°, 180°]. α-helical residues cluster near (−60°, −45°); β-strand residues near (−120°, +130°). A Ramachandran plot is simply a scatter of (φ, ψ) for every residue.

Q: What known structures does this most resemble?
A: Structural nearest neighbors (via Foldseek easy-search vs the PDB). Reported per hit: target PDB id, E-value, and alignment TM-score. A TM-score above ~0.5 is the conventional threshold for 'same fold'.

Q: What family and function is it annotated with?
A: Database cross-references. InterPro integrates a dozen domain/family signature databases into unified entries with residue-range hits. GO terms attach function/process/location labels with evidence codes. CATH codes position the fold in a four-level structural taxonomy. Organism is the NCBI-taxonomy species name.

Q: Which residues are buried vs exposed?
A: Solvent accessibility: the surface area of each residue that a 1.4 Å water probe can touch, in Å². When only backbone atoms are present the absolute values are lower than full-atom SASA (side chains contribute most of the area) and are flagged as backbone-only.

Q: What do the diagnostic plots show?
A: Three diagnostic plots accompany the record. The Cα contact map visualizes the tertiary structure as a 2D adjacency matrix (8 Å cutoff, sequence-local contacts suppressed). The Ramachandran plot shows the distribution of backbone (φ, ψ) torsions, with points in the α and β basins reflecting secondary structure content. The PAE plot shows AlphaFold's inter-residue confidence as a color matrix.

Q: What is the amino-acid chain?
A: The amino-acid sequence is the protein's primary structure: the linear order of residues from the N-terminus to the C-terminus, written in one-letter code. Everything else here — the 3D coordinates, the secondary structure, the domain annotations — is ultimately a consequence of this string.

Q: What do the rendered images show?
A: The six renders are orthographic views along the three Cartesian axes in both directions. Representation (cartoon, sticks, or surface) and color scheme (sequence-rainbow or by-chain) vary across proteins so the training set covers all the common visualization conventions.

Q: Where is each backbone atom in 3D?
A: The mmCIF table is the protein's shape written out atom by atom. For each backbone N, Cα, C, and carbonyl O, it records an (x, y, z) coordinate triple in Å plus the residue type, chain letter, and residue number.

Q: How mobile is each atom in the crystal?
A: For experimental (PDB) structures, the B-factor (temperature factor) quantifies the positional spread of each atom in the crystal — a combination of thermal vibration and static disorder — in units of Å². High B-factors mark flexible loops or poorly resolved regions; low B-factors mark the rigid, well-ordered core.

Q: H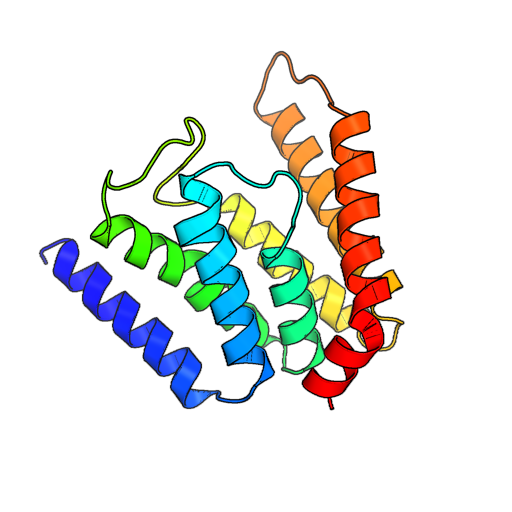ow big and how compact is the whole molecule?
A: Three whole-structure scalars: the radius 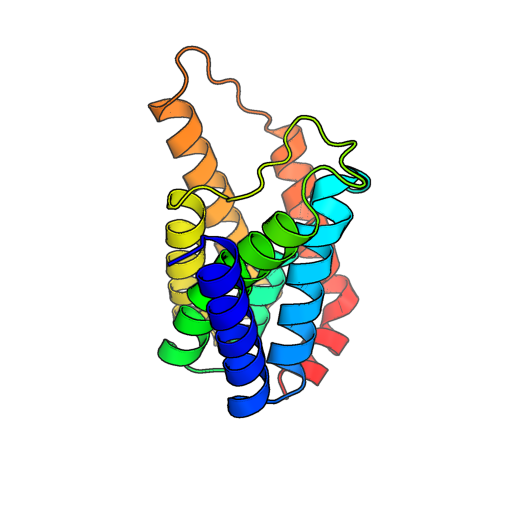of gyration (RMS distance of Cα from centroid, in Å), the count of Cα–Cα contacts (pairs closer than 8 Å and separated by more than four residues in sequence — i.e. tertiary, not local, contacts),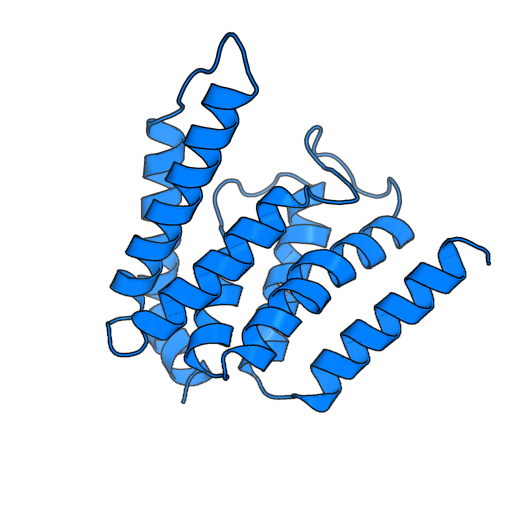 and the bounding-box dimensions. Together they distinguish compact globular folds from extended fibres or disordered chains.

Q: What does the local fold look like, residue by residue?
A: A 3Di character summarizes, for each residue, the relative orientation of the Cα frame of its nearest spatial neighbor. Because it encodes fold topology rather than chemistry, 3Di alignments detect remote structural similarity that sequence alignment misses.

Q: How confident is the AlphaFold model at each residue?
A: For AlphaFold models, the B-factor field carries pLDDT — the model's own estimate of local accuracy on a 0–100 scale. Regions with pLDDT<50 should be treated as essentially unmodeled; they often correspond to intrinsically disordered segments.